Protein AF-A0A2A2KQ10-F1 (afdb_monomer_lite)

Radius of gyration: 32.67 Å; chains: 1; bounding box: 76×65×107 Å

Secondary structure (DSSP, 8-state):
-HHHHHHHHHH-TT-PPPHHHHHHHHHHHHHHHHHHHHHHHHHHHHHHHHHH--S-HHHHHHHHHHHHHHHHHHHHHHHHHHHHHGGGEEE-TTSSSEEE--TT-HHHHHHHHHHHHHHHHHHHHHHHHHHHHHHHHHHHHHHHHHHHHHH--S----PPPHHHHHHHHHHHHHHHHHHHHHHHHHHHHH---HHHHHHHHT-S-S-SSTT---HHHHHHHHHHHHHHHHHHHHHHHHHHHHHHHHHHHHHHHHHHHHHHHHHHSS--STTSHHHHSSS------------------------

InterPro domains:
  IPR000276 G protein-coupled receptor, rhodopsin-like [PF00001] (13-234)
  IPR000276 G protein-coupled receptor, rhodopsin-like [PR00237] (29-51)
  IPR000276 G protein-coupled receptor, rhodopsin-like [PR00237] (111-134)
  IPR000276 G protein-coupled receptor, rhodopsin-like [PR00237] (167-191)
  IPR000276 G protein-coupled receptor, rhodopsin-like [PR00237] (220-246)
  IPR000276 G protein-coupled receptor, rhodopsin-like [PS00237] (35-51)
  IPR017452 GPCR, rhodopsin-like, 7TM [PS50262] (1-238)

Structure (mmCIF, N/CA/C/O backbone):
data_AF-A0A2A2KQ10-F1
#
_entry.id   AF-A0A2A2KQ10-F1
#
loop_
_atom_site.group_PDB
_atom_site.id
_atom_site.type_symbol
_atom_site.label_atom_id
_atom_site.label_alt_id
_atom_site.label_comp_id
_atom_site.label_asym_id
_atom_site.label_entity_id
_atom_site.label_seq_id
_atom_site.pdbx_PDB_ins_code
_atom_site.Cartn_x
_atom_site.Cartn_y
_atom_site.Cartn_z
_atom_site.occupancy
_atom_site.B_iso_or_equiv
_atom_site.auth_seq_id
_atom_site.auth_comp_id
_atom_site.auth_asym_id
_atom_site.auth_atom_id
_atom_site.pdbx_PDB_model_num
ATOM 1 N N . MET A 1 1 ? -6.614 5.982 -13.949 1.00 53.56 1 MET A N 1
ATOM 2 C CA . MET A 1 1 ? -5.500 6.582 -14.720 1.00 53.56 1 MET A CA 1
ATOM 3 C C . MET A 1 1 ? -4.445 5.547 -15.102 1.00 53.56 1 MET A C 1
ATOM 5 O O . MET A 1 1 ? -4.461 5.154 -16.254 1.00 53.56 1 MET A O 1
ATOM 9 N N . ALA A 1 2 ? -3.618 5.010 -14.192 1.00 55.31 2 ALA A N 1
ATOM 10 C CA . ALA A 1 2 ? -2.570 4.033 -14.558 1.00 55.31 2 ALA A CA 1
ATOM 11 C C . ALA A 1 2 ? -3.096 2.757 -15.259 1.00 55.31 2 ALA A C 1
ATOM 13 O O . ALA A 1 2 ? -2.522 2.312 -16.247 1.00 55.31 2 ALA A O 1
ATOM 14 N N . LEU A 1 3 ? -4.237 2.212 -14.817 1.00 64.00 3 LEU A N 1
ATOM 15 C CA . LEU A 1 3 ? -4.899 1.088 -15.497 1.00 64.00 3 LEU A CA 1
ATOM 16 C C . LEU A 1 3 ? -5.446 1.442 -16.884 1.00 64.00 3 LEU A C 1
ATOM 18 O O . LEU A 1 3 ? -5.367 0.617 -17.785 1.00 64.00 3 LEU A O 1
ATOM 22 N N . LEU A 1 4 ? -5.988 2.652 -17.059 1.00 63.66 4 LEU A N 1
ATOM 23 C CA . LEU A 1 4 ? -6.496 3.121 -18.354 1.00 63.66 4 LEU A CA 1
ATOM 24 C C . LEU A 1 4 ? -5.353 3.273 -19.345 1.00 63.66 4 LEU A C 1
ATOM 26 O O . LEU A 1 4 ? -5.445 2.782 -20.457 1.00 63.66 4 LEU A O 1
ATOM 30 N N . VAL A 1 5 ? -4.251 3.870 -18.899 1.00 64.31 5 VAL A N 1
ATOM 31 C CA . VAL A 1 5 ? -3.013 3.950 -19.662 1.00 64.31 5 VAL A CA 1
ATOM 32 C C . VAL A 1 5 ? -2.540 2.552 -20.058 1.00 64.31 5 VAL A C 1
ATOM 34 O O . VAL A 1 5 ? -2.381 2.289 -21.242 1.00 64.31 5 VAL A O 1
ATOM 37 N N . ARG A 1 6 ? -2.364 1.626 -19.104 1.00 66.12 6 ARG A N 1
ATOM 38 C CA . ARG A 1 6 ? -1.925 0.253 -19.414 1.00 66.12 6 ARG A CA 1
ATOM 39 C C . ARG A 1 6 ? -2.881 -0.449 -20.382 1.00 66.12 6 ARG A C 1
ATOM 41 O O . ARG A 1 6 ? -2.421 -1.100 -21.309 1.00 66.12 6 ARG A O 1
ATOM 48 N N . SER A 1 7 ? -4.190 -0.258 -20.217 1.00 66.50 7 SER A N 1
ATOM 49 C CA . SER A 1 7 ? -5.213 -0.804 -21.122 1.00 66.50 7 SER A CA 1
ATOM 50 C C . SER A 1 7 ? -5.128 -0.192 -22.524 1.00 66.50 7 SER A C 1
ATOM 52 O O . SER A 1 7 ? -5.288 -0.904 -23.508 1.00 66.50 7 SER A O 1
ATOM 54 N N . LEU A 1 8 ? -4.815 1.100 -22.634 1.00 68.44 8 LEU A N 1
ATOM 55 C CA . LEU A 1 8 ? -4.647 1.806 -23.905 1.00 68.44 8 LEU A CA 1
ATOM 56 C C . LEU A 1 8 ? -3.383 1.335 -24.647 1.00 68.44 8 LEU A C 1
ATOM 58 O O . LEU A 1 8 ? -3.448 1.051 -25.837 1.00 68.44 8 LEU A O 1
ATOM 62 N N . TYR A 1 9 ? -2.268 1.140 -23.932 1.00 65.56 9 TYR A N 1
ATOM 63 C CA . TYR A 1 9 ? -1.022 0.575 -24.479 1.00 65.56 9 TYR A CA 1
ATOM 64 C C . TYR A 1 9 ? -1.102 -0.930 -24.796 1.00 65.56 9 TYR A C 1
ATOM 66 O O . TYR A 1 9 ? -0.309 -1.425 -25.602 1.00 65.56 9 TYR A O 1
ATOM 74 N N . LEU A 1 10 ? -2.038 -1.654 -24.171 1.00 64.62 10 LEU A N 1
ATOM 75 C CA . LEU A 1 10 ? -2.413 -3.028 -24.529 1.00 64.62 10 LEU A CA 1
ATOM 76 C C . LEU A 1 10 ? -3.318 -3.066 -25.770 1.00 64.62 10 LEU A C 1
ATOM 78 O O . LEU A 1 10 ? -3.194 -3.978 -26.577 1.00 64.62 10 LEU A O 1
ATOM 82 N N . SER A 1 11 ? -4.199 -2.075 -25.932 1.00 66.62 11 SER A N 1
ATOM 83 C CA . SER A 1 11 ? -5.137 -1.988 -27.064 1.00 66.62 11 SER A CA 1
ATOM 84 C C . SER A 1 11 ? -4.486 -1.444 -28.342 1.00 66.62 11 SER A C 1
ATOM 86 O O . SER A 1 11 ? -4.978 -1.700 -29.435 1.00 66.62 11 SER A O 1
ATOM 88 N N . LEU A 1 12 ? -3.378 -0.703 -28.217 1.00 68.69 12 LEU A N 1
ATOM 89 C CA . LEU A 1 12 ? -2.621 -0.115 -29.326 1.00 68.69 12 LEU A CA 1
ATOM 90 C C . LEU A 1 12 ? -1.212 -0.739 -29.401 1.00 68.69 12 LEU A C 1
ATOM 92 O O . LEU A 1 12 ? -0.256 -0.190 -28.841 1.00 68.69 12 LEU A O 1
ATOM 96 N N . PRO A 1 13 ? -1.049 -1.887 -30.087 1.00 61.34 13 PRO A N 1
ATOM 97 C CA . PRO A 1 13 ? 0.210 -2.639 -30.113 1.00 61.34 13 PRO A CA 1
ATOM 98 C C . PRO A 1 13 ? 1.364 -1.899 -30.813 1.00 61.34 13 PRO A C 1
ATOM 100 O O . PRO A 1 13 ? 2.528 -2.154 -30.499 1.00 61.34 13 PRO A O 1
ATOM 103 N N . HIS A 1 14 ? 1.068 -0.932 -31.687 1.00 59.38 14 HIS A N 1
ATOM 104 C CA . HIS A 1 14 ? 2.067 -0.173 -32.455 1.00 59.38 14 HIS A CA 1
ATOM 105 C C . HIS A 1 14 ? 2.603 1.083 -31.756 1.00 59.38 14 HIS A C 1
ATOM 107 O O . HIS A 1 14 ? 3.467 1.761 -32.306 1.00 59.38 14 HIS A O 1
ATOM 113 N N . PHE A 1 15 ? 2.111 1.419 -30.560 1.00 65.06 15 PHE A N 1
ATOM 114 C CA . PHE A 1 15 ? 2.598 2.601 -29.854 1.00 65.06 15 PHE A CA 1
ATOM 115 C C . PHE A 1 15 ? 3.990 2.332 -29.264 1.00 65.06 15 PHE A C 1
ATOM 117 O O . PHE A 1 15 ? 4.136 1.506 -28.360 1.00 65.06 15 PHE A O 1
ATOM 124 N N . MET A 1 16 ? 5.001 3.014 -29.802 1.00 71.12 16 MET A N 1
ATOM 125 C CA . MET A 1 16 ? 6.384 2.980 -29.320 1.00 71.12 16 MET A CA 1
ATOM 126 C C . MET A 1 16 ? 6.502 3.784 -28.020 1.00 71.12 16 MET A C 1
ATOM 128 O O . MET A 1 16 ? 5.875 4.835 -27.869 1.00 71.12 16 MET A O 1
ATOM 132 N N . LEU A 1 17 ? 7.276 3.277 -27.060 1.00 75.62 17 LEU A N 1
ATOM 133 C CA . LEU A 1 17 ? 7.494 3.939 -25.775 1.00 75.62 17 LEU A CA 1
ATOM 134 C C . LEU A 1 17 ? 8.814 4.708 -25.782 1.00 75.62 17 LEU A C 1
ATOM 136 O O . LEU A 1 17 ? 9.880 4.122 -25.939 1.00 75.62 17 LEU A O 1
ATOM 140 N N . ASP A 1 18 ? 8.744 6.006 -25.500 1.00 81.56 18 ASP A N 1
ATOM 141 C CA . ASP A 1 18 ? 9.933 6.809 -25.226 1.00 81.56 18 ASP A CA 1
ATOM 142 C C . ASP A 1 18 ? 10.445 6.608 -23.793 1.00 81.56 18 ASP A C 1
ATOM 144 O O . ASP A 1 18 ? 9.697 6.324 -22.849 1.00 81.56 18 ASP A O 1
ATOM 148 N N . SER A 1 19 ? 11.743 6.851 -23.598 1.00 81.44 19 SER A N 1
ATOM 149 C CA . SER A 1 19 ? 12.401 6.777 -22.284 1.00 81.44 19 SER A CA 1
ATOM 150 C C . SER A 1 19 ? 11.780 7.734 -21.258 1.00 81.44 19 SER A C 1
ATOM 152 O O . SER A 1 19 ? 11.619 7.387 -20.085 1.00 81.44 19 SER A O 1
ATOM 154 N N . SER A 1 20 ? 11.363 8.924 -21.699 1.00 83.38 20 SER A N 1
ATOM 155 C CA . SER A 1 20 ? 10.639 9.903 -20.879 1.00 83.38 20 SER A CA 1
ATOM 156 C C . SER A 1 20 ? 9.280 9.365 -20.418 1.00 83.38 20 SER A C 1
ATOM 158 O O . SER A 1 20 ? 8.960 9.451 -19.231 1.00 83.38 20 SER A O 1
ATOM 160 N N . SER A 1 21 ? 8.523 8.740 -21.320 1.00 83.00 21 SER A N 1
ATOM 161 C CA . SER A 1 21 ? 7.220 8.130 -21.040 1.00 83.00 21 SER A CA 1
ATOM 162 C C . SER A 1 21 ? 7.333 6.976 -20.042 1.00 83.00 21 SER A C 1
ATOM 164 O O . SER A 1 21 ? 6.586 6.940 -19.063 1.00 83.00 21 SER A O 1
ATOM 166 N N . CYS A 1 22 ? 8.318 6.086 -20.205 1.00 82.75 22 CYS A N 1
ATOM 167 C CA . CYS A 1 22 ? 8.590 5.006 -19.249 1.00 82.75 22 CYS A CA 1
ATOM 168 C C . CYS A 1 22 ? 8.887 5.534 -17.835 1.00 82.75 22 CYS A C 1
ATOM 170 O O . CYS A 1 22 ? 8.335 5.048 -16.844 1.00 82.75 22 CYS A O 1
ATOM 172 N N . ARG A 1 23 ? 9.729 6.568 -17.734 1.00 86.31 23 ARG A N 1
ATOM 173 C CA . ARG A 1 23 ? 10.080 7.207 -16.456 1.00 86.31 23 ARG A CA 1
ATOM 174 C C . ARG A 1 23 ? 8.880 7.891 -15.804 1.00 86.31 23 ARG A C 1
ATOM 176 O O . ARG A 1 23 ? 8.675 7.742 -14.599 1.00 86.31 23 ARG A O 1
ATOM 183 N N . ALA A 1 24 ? 8.072 8.602 -16.590 1.00 83.31 24 ALA A N 1
ATOM 184 C CA . ALA A 1 24 ? 6.866 9.263 -16.105 1.00 83.31 24 ALA A CA 1
ATOM 185 C C . ALA A 1 24 ? 5.851 8.248 -15.560 1.00 83.31 24 ALA A C 1
ATOM 187 O O . ALA A 1 24 ? 5.342 8.429 -14.454 1.00 83.31 24 ALA A O 1
ATOM 188 N N . MET A 1 25 ? 5.612 7.147 -16.282 1.00 82.94 25 MET A N 1
ATOM 189 C CA . MET A 1 25 ? 4.706 6.084 -15.834 1.00 82.94 25 MET A CA 1
ATOM 190 C C . MET A 1 25 ? 5.162 5.447 -14.528 1.00 82.94 25 MET A C 1
ATOM 192 O O . MET A 1 25 ? 4.359 5.309 -13.606 1.00 82.94 25 MET A O 1
ATOM 196 N N . PHE A 1 26 ? 6.453 5.129 -14.421 1.00 85.50 26 PHE A N 1
ATOM 197 C CA . PHE A 1 26 ? 7.034 4.566 -13.207 1.00 85.50 26 PHE A CA 1
ATOM 198 C C . PHE A 1 26 ? 6.812 5.479 -11.989 1.00 85.50 26 PHE A C 1
ATOM 200 O O . PHE A 1 26 ? 6.348 5.023 -10.940 1.00 85.50 26 PHE A O 1
ATOM 207 N N . VAL A 1 27 ? 7.090 6.783 -12.123 1.00 87.62 27 VAL A N 1
ATOM 208 C CA . VAL A 1 27 ? 6.908 7.749 -11.024 1.00 87.62 27 VAL A CA 1
ATOM 209 C C . VAL A 1 27 ? 5.446 7.916 -10.675 1.00 87.62 27 VAL A C 1
ATOM 211 O O . VAL A 1 27 ? 5.099 7.843 -9.498 1.00 87.62 27 VAL A O 1
ATOM 214 N N . LEU A 1 28 ? 4.582 8.134 -11.666 1.00 86.44 28 LEU A N 1
ATOM 215 C CA . LEU A 1 28 ? 3.154 8.338 -11.435 1.00 86.44 28 LEU A CA 1
ATOM 216 C C . LEU A 1 28 ? 2.540 7.130 -10.734 1.00 86.44 28 LEU A C 1
ATOM 218 O O . LEU A 1 28 ? 1.823 7.275 -9.747 1.00 86.44 28 LEU A O 1
ATOM 222 N N . GLU A 1 29 ? 2.861 5.925 -11.188 1.00 85.31 29 GLU A N 1
ATOM 223 C CA . GLU A 1 29 ? 2.300 4.720 -10.607 1.00 85.31 29 GLU A CA 1
ATOM 224 C C . GLU A 1 29 ? 2.776 4.490 -9.170 1.00 85.31 29 GLU A C 1
ATOM 226 O O . GLU A 1 29 ? 1.966 4.237 -8.272 1.00 85.31 29 GLU A O 1
ATOM 231 N N . HIS A 1 30 ? 4.082 4.585 -8.925 1.00 88.56 30 HIS A N 1
ATOM 232 C CA . HIS A 1 30 ? 4.618 4.324 -7.596 1.00 88.56 30 HIS A CA 1
ATOM 233 C C . HIS A 1 30 ? 4.330 5.444 -6.596 1.00 88.56 30 HIS A C 1
ATOM 235 O O . HIS A 1 30 ? 4.097 5.140 -5.426 1.00 88.56 30 HIS A O 1
ATOM 241 N N . SER A 1 31 ? 4.284 6.704 -7.033 1.00 90.25 31 SER A N 1
ATOM 242 C CA . SER A 1 31 ? 3.899 7.832 -6.174 1.00 90.25 31 SER A CA 1
ATOM 243 C C . SER A 1 31 ? 2.438 7.730 -5.739 1.00 90.25 31 SER A C 1
ATOM 245 O O . SER A 1 31 ? 2.155 7.868 -4.551 1.00 90.25 31 SER A O 1
ATOM 247 N N . VAL A 1 32 ? 1.520 7.387 -6.651 1.00 89.25 32 VAL A N 1
ATOM 248 C CA . VAL A 1 32 ? 0.101 7.176 -6.319 1.00 89.25 32 VAL A CA 1
ATOM 249 C C . VAL A 1 32 ? -0.066 6.008 -5.349 1.00 89.25 32 VAL A C 1
ATOM 251 O O . VAL A 1 32 ? -0.789 6.134 -4.360 1.00 89.25 32 VAL A O 1
ATOM 254 N N . LYS A 1 33 ? 0.636 4.890 -5.577 1.00 90.00 33 LYS A N 1
ATOM 255 C CA . LYS A 1 33 ? 0.617 3.741 -4.658 1.00 90.00 33 LYS A CA 1
ATOM 256 C C . LYS A 1 33 ? 1.135 4.124 -3.265 1.00 90.00 33 LYS A C 1
ATOM 258 O O . LYS A 1 33 ? 0.504 3.795 -2.264 1.00 90.00 33 LYS A O 1
ATOM 263 N N . LEU A 1 34 ? 2.253 4.846 -3.190 1.00 91.62 34 LEU A N 1
ATOM 264 C CA . LEU A 1 34 ? 2.832 5.297 -1.922 1.00 91.62 34 LEU A CA 1
ATOM 265 C C . LEU A 1 34 ? 1.903 6.273 -1.183 1.00 91.62 34 LEU A C 1
ATOM 267 O O . LEU A 1 34 ? 1.691 6.131 0.023 1.00 91.62 34 LEU A O 1
ATOM 271 N N . ALA A 1 35 ? 1.320 7.236 -1.899 1.00 91.19 35 ALA A N 1
ATOM 272 C CA . ALA A 1 35 ? 0.378 8.198 -1.337 1.00 91.19 35 ALA A CA 1
ATOM 273 C C . ALA A 1 35 ? -0.875 7.496 -0.793 1.00 91.19 35 ALA A C 1
ATOM 275 O O . ALA A 1 35 ? -1.261 7.739 0.350 1.00 91.19 35 ALA A O 1
ATOM 276 N N . SER A 1 36 ? -1.456 6.567 -1.561 1.00 90.31 36 SER A N 1
ATOM 277 C CA . SER A 1 36 ? -2.603 5.756 -1.132 1.00 90.31 36 SER A CA 1
ATOM 278 C C . SER A 1 36 ? -2.292 4.978 0.150 1.00 90.31 36 SER A C 1
ATOM 280 O O . SER A 1 36 ? -3.018 5.104 1.137 1.00 90.31 36 SER A O 1
ATOM 282 N N . LEU A 1 37 ? -1.163 4.262 0.201 1.00 90.81 37 LEU A N 1
ATOM 283 C CA . LEU A 1 37 ? -0.760 3.514 1.395 1.00 90.81 37 LEU A CA 1
ATOM 284 C C . LEU A 1 37 ? -0.546 4.429 2.615 1.00 90.81 37 LEU A C 1
ATOM 286 O O . LEU A 1 37 ? -0.927 4.083 3.734 1.00 90.81 37 LEU A O 1
ATOM 290 N N . THR A 1 38 ? 0.020 5.617 2.403 1.00 92.12 38 THR A N 1
ATOM 291 C CA . THR A 1 38 ? 0.241 6.613 3.463 1.00 92.12 38 THR A CA 1
ATOM 292 C C . THR A 1 38 ? -1.082 7.143 4.021 1.00 92.12 38 THR A C 1
ATOM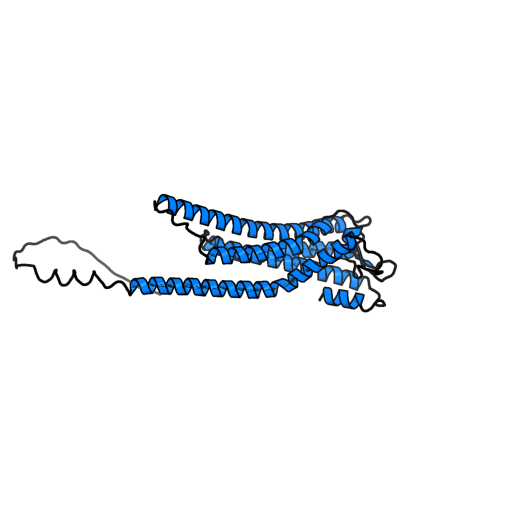 294 O O . THR A 1 38 ? -1.256 7.239 5.239 1.00 92.12 38 THR A O 1
ATOM 297 N N . VAL A 1 39 ? -2.049 7.440 3.150 1.00 90.19 39 VAL A N 1
ATOM 298 C CA . VAL A 1 39 ? -3.399 7.866 3.549 1.00 90.19 39 VAL A CA 1
ATOM 299 C C . VAL A 1 39 ? -4.104 6.759 4.334 1.00 90.19 39 VAL A C 1
ATOM 301 O O . VAL A 1 39 ? -4.667 7.019 5.398 1.00 90.19 39 VAL A O 1
ATOM 304 N N . LEU A 1 40 ? -4.005 5.508 3.884 1.00 88.94 40 LEU A N 1
ATOM 305 C CA . LEU A 1 40 ? -4.553 4.351 4.597 1.00 88.94 40 LEU A CA 1
ATOM 306 C C . LEU A 1 40 ? -3.934 4.171 5.986 1.00 88.94 40 LEU A C 1
ATOM 308 O O . LEU A 1 40 ? -4.651 3.903 6.957 1.00 88.94 40 LEU A O 1
ATOM 312 N N . ALA A 1 41 ? -2.623 4.383 6.115 1.00 90.69 41 ALA A N 1
ATOM 313 C CA . ALA A 1 41 ? -1.954 4.403 7.410 1.00 90.69 41 ALA A CA 1
ATOM 314 C C . ALA A 1 41 ? -2.534 5.502 8.316 1.00 90.69 41 ALA A C 1
ATOM 316 O O . ALA A 1 41 ? -2.895 5.208 9.459 1.00 90.69 41 ALA A O 1
ATOM 317 N N . CYS A 1 42 ? -2.738 6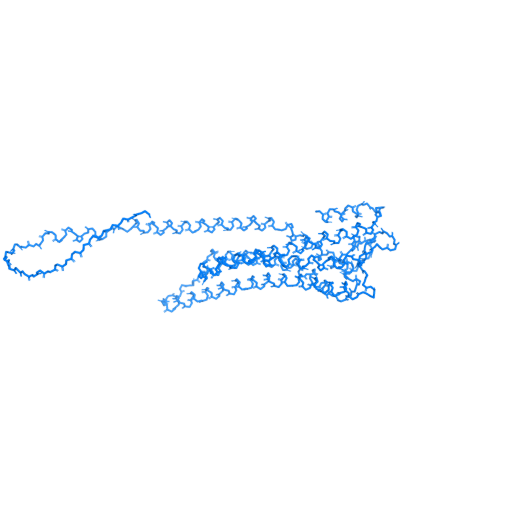.720 7.805 1.00 89.69 42 CYS A N 1
ATOM 318 C CA . CYS A 1 42 ? -3.363 7.816 8.557 1.00 89.69 42 CYS A CA 1
ATOM 319 C C . CYS A 1 42 ? -4.774 7.463 9.039 1.00 89.69 42 CYS A C 1
ATOM 321 O O . CYS A 1 42 ? -5.083 7.632 10.220 1.00 89.69 42 CYS A O 1
ATOM 323 N N . ILE A 1 43 ? -5.611 6.911 8.155 1.00 86.62 43 ILE A N 1
ATOM 324 C CA . ILE A 1 43 ? -6.977 6.486 8.489 1.00 86.62 43 ILE A CA 1
ATOM 325 C C . ILE A 1 43 ? -6.943 5.410 9.581 1.00 86.62 43 ILE A C 1
ATOM 327 O O . ILE A 1 43 ? -7.717 5.469 10.539 1.00 86.62 43 ILE A O 1
ATOM 331 N N . SER A 1 44 ? -6.023 4.443 9.490 1.00 87.75 44 SER A N 1
ATOM 332 C CA . SER A 1 44 ? -5.883 3.391 10.505 1.00 87.75 44 SER A CA 1
ATOM 333 C C . SER A 1 44 ? -5.516 3.959 11.888 1.00 87.75 44 SER A C 1
ATOM 335 O O . SER A 1 44 ? -6.081 3.533 12.901 1.00 87.75 44 SER A O 1
ATOM 337 N N . ILE A 1 45 ? -4.647 4.978 11.936 1.00 86.94 45 ILE A N 1
ATOM 338 C CA . ILE A 1 45 ? -4.257 5.683 13.166 1.00 86.94 45 ILE A CA 1
ATOM 339 C C . ILE A 1 45 ? -5.439 6.484 13.722 1.00 86.94 45 ILE A C 1
ATOM 341 O O . ILE A 1 45 ? -5.726 6.421 14.919 1.00 86.94 45 ILE A O 1
ATOM 345 N N . GLU A 1 46 ? -6.175 7.202 12.876 1.00 84.38 46 GLU A N 1
ATOM 346 C CA . GLU A 1 46 ? -7.362 7.953 13.291 1.00 84.38 46 GLU A CA 1
ATOM 347 C C . GLU A 1 46 ? -8.417 7.025 13.922 1.00 84.38 46 GLU A C 1
ATOM 349 O O . GLU A 1 46 ? -8.942 7.280 15.017 1.00 84.38 46 GLU A O 1
ATOM 354 N N . ARG A 1 47 ? -8.683 5.882 13.278 1.00 80.88 47 ARG A N 1
ATOM 355 C CA . ARG A 1 47 ? -9.596 4.846 13.789 1.00 80.88 47 ARG A CA 1
ATOM 356 C C . ARG A 1 47 ? -9.111 4.269 15.113 1.00 80.88 47 ARG A C 1
ATOM 358 O O . ARG A 1 47 ? -9.904 4.068 16.033 1.00 80.88 47 ARG A O 1
ATOM 365 N N . TYR A 1 48 ? -7.810 4.070 15.261 1.00 83.12 48 TYR A N 1
ATOM 366 C CA . TYR A 1 48 ? -7.227 3.642 16.522 1.00 83.12 48 TYR A CA 1
ATOM 367 C C . TYR A 1 48 ? -7.433 4.670 17.650 1.00 83.12 48 TYR A C 1
ATOM 369 O O . TYR A 1 48 ? -7.919 4.319 18.733 1.00 83.12 48 TYR A O 1
ATOM 377 N N . LEU A 1 49 ? -7.137 5.948 17.392 1.00 80.44 49 LEU A N 1
ATOM 378 C CA . LEU A 1 49 ? -7.282 7.037 18.365 1.00 80.44 49 LEU A CA 1
ATOM 379 C C . LEU A 1 49 ? -8.740 7.236 18.805 1.00 80.44 49 LEU A C 1
ATOM 381 O O . LEU A 1 49 ? -9.006 7.468 19.988 1.00 80.44 49 LEU A O 1
ATOM 385 N N . THR A 1 50 ? -9.695 7.119 17.880 1.00 76.75 50 THR A N 1
ATOM 386 C CA . THR A 1 50 ? -11.130 7.261 18.184 1.00 76.75 50 THR A CA 1
ATOM 387 C C . THR A 1 50 ? -11.667 6.129 19.065 1.00 76.75 50 THR A C 1
ATOM 389 O O . THR A 1 50 ? -12.504 6.381 19.938 1.00 76.75 50 THR A O 1
ATOM 392 N N . ILE A 1 51 ? -11.169 4.898 18.898 1.00 75.50 51 ILE A N 1
ATOM 393 C CA . ILE A 1 51 ? -11.643 3.718 19.639 1.00 75.50 51 ILE A CA 1
ATOM 394 C C . ILE A 1 51 ? -10.993 3.603 21.017 1.00 75.50 51 ILE A C 1
ATOM 396 O O . ILE A 1 51 ? -11.679 3.270 21.991 1.00 75.50 51 ILE A O 1
ATOM 400 N N . ARG A 1 52 ? -9.680 3.857 21.126 1.00 72.75 52 ARG A N 1
ATOM 401 C CA . ARG A 1 52 ? -8.939 3.528 22.352 1.00 72.75 52 ARG A CA 1
ATOM 402 C C . ARG A 1 52 ? -9.376 4.379 23.553 1.00 72.75 52 ARG A C 1
ATOM 404 O O . ARG A 1 52 ? -9.185 3.917 24.671 1.00 72.75 52 ARG A O 1
ATOM 411 N N . LYS A 1 53 ? -9.925 5.591 23.358 1.00 63.19 53 LYS A N 1
ATOM 412 C CA . LYS A 1 53 ? -10.345 6.585 24.384 1.00 63.19 53 LYS A CA 1
ATOM 413 C C . LYS A 1 53 ? -9.686 6.477 25.795 1.00 63.19 53 LYS A C 1
ATOM 415 O O . LYS A 1 53 ? -10.440 6.406 26.767 1.00 63.19 53 LYS A O 1
ATOM 420 N N . PRO A 1 54 ? -8.345 6.490 25.985 1.00 54.81 54 PRO A N 1
ATOM 421 C CA . PRO A 1 54 ? -7.757 6.562 27.326 1.00 54.81 54 PRO A CA 1
A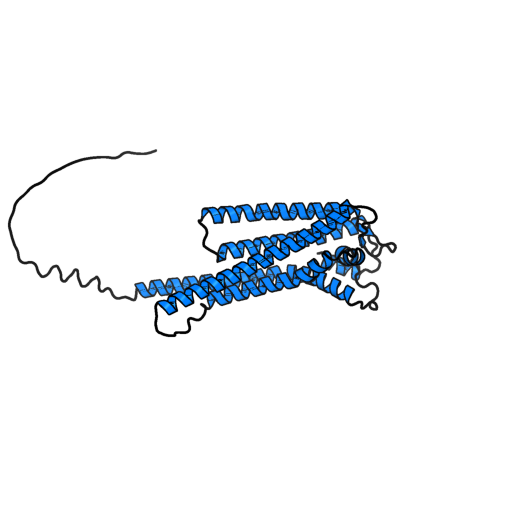TOM 422 C C . PRO A 1 54 ? -6.835 7.778 27.504 1.00 54.81 54 PRO A C 1
ATOM 424 O O . PRO A 1 54 ? -6.142 7.872 28.507 1.00 54.81 54 PRO A O 1
ATOM 427 N N . PHE A 1 55 ? -6.761 8.673 26.518 1.00 56.03 55 PHE A N 1
ATOM 428 C CA . PHE A 1 55 ? -5.771 9.736 26.486 1.00 56.03 55 PHE A CA 1
ATOM 429 C C . PHE A 1 55 ? -6.370 10.996 27.089 1.00 56.03 55 PHE A C 1
ATOM 431 O O . PHE A 1 55 ? -7.490 11.374 26.728 1.00 56.03 55 PHE A O 1
ATOM 438 N N . CYS A 1 56 ? -5.602 11.667 27.950 1.00 64.06 56 CYS A N 1
ATOM 439 C CA . CYS A 1 56 ? -5.844 13.066 28.276 1.00 64.06 56 CYS A CA 1
ATOM 440 C C . CYS A 1 56 ? -6.064 13.837 26.967 1.00 64.06 56 CYS A C 1
ATOM 442 O O . CYS A 1 56 ? -5.399 13.573 25.956 1.00 64.06 56 CYS A O 1
ATOM 444 N N . THR A 1 57 ? -7.024 14.759 26.970 1.00 74.56 57 THR A N 1
ATOM 445 C CA . THR A 1 57 ? -7.439 15.538 25.792 1.00 74.56 57 THR A CA 1
ATOM 446 C C . THR A 1 57 ? -6.250 16.149 25.048 1.00 74.56 57 THR A C 1
ATOM 448 O O . THR A 1 57 ? -6.240 16.133 23.819 1.00 74.56 57 THR A O 1
ATOM 451 N N . GLU A 1 58 ? -5.213 16.575 25.772 1.00 80.50 58 GLU A N 1
ATOM 452 C CA . GLU A 1 58 ? -3.989 17.157 25.211 1.00 80.50 58 GLU A CA 1
ATOM 453 C C . GLU A 1 58 ? -3.104 16.166 24.445 1.00 80.50 58 GLU A C 1
ATOM 455 O O . GLU A 1 58 ? -2.686 16.450 23.321 1.00 80.50 58 GLU A O 1
ATOM 460 N N . VAL A 1 59 ? -2.884 14.957 24.972 1.00 80.25 59 VAL A N 1
ATOM 461 C CA . VAL A 1 59 ? -2.094 13.928 24.272 1.00 80.25 59 VAL A CA 1
ATOM 462 C C . VAL A 1 59 ? -2.788 13.546 22.965 1.00 80.25 59 VAL A C 1
ATOM 464 O O . VAL A 1 59 ? -2.152 13.475 21.916 1.00 80.25 59 VAL A O 1
ATOM 467 N N . ARG A 1 60 ? -4.119 13.393 22.987 1.00 80.81 60 ARG A N 1
ATOM 468 C CA . ARG A 1 60 ? -4.899 13.116 21.774 1.00 80.81 60 ARG A CA 1
ATOM 469 C C . ARG A 1 60 ? -4.766 14.236 20.740 1.00 80.81 60 ARG A C 1
ATOM 471 O O . ARG A 1 60 ? -4.540 13.930 19.572 1.00 80.81 60 ARG A O 1
ATOM 478 N N . LYS A 1 61 ? -4.897 15.506 21.144 1.00 82.62 61 LYS A N 1
ATOM 479 C CA . LYS A 1 61 ? -4.727 16.658 20.239 1.00 82.62 61 LYS A CA 1
ATOM 480 C C . LYS A 1 61 ? -3.341 16.653 19.594 1.00 82.62 61 LYS A C 1
ATOM 482 O O . LYS A 1 61 ? -3.237 16.844 18.385 1.00 82.62 61 LYS A O 1
ATOM 487 N N . ARG A 1 62 ? -2.292 16.367 20.375 1.00 85.94 62 ARG A N 1
ATOM 488 C CA . ARG A 1 62 ? -0.914 16.292 19.874 1.00 85.94 62 ARG A CA 1
ATOM 489 C C . ARG A 1 62 ? -0.730 15.165 18.856 1.00 85.94 62 ARG A C 1
ATOM 491 O O . ARG A 1 62 ? -0.176 15.416 17.795 1.00 85.94 62 ARG A O 1
ATOM 498 N N . PHE A 1 63 ? -1.246 13.964 19.122 1.00 84.62 63 PHE A N 1
ATOM 499 C CA . PHE A 1 63 ? -1.183 12.848 18.166 1.00 84.62 63 PHE A CA 1
ATOM 500 C C . PHE A 1 63 ? -1.944 13.138 16.867 1.00 84.62 63 PHE A C 1
ATOM 502 O O . PHE A 1 63 ? -1.429 12.869 15.784 1.00 84.62 63 PHE A O 1
ATOM 509 N N . VAL A 1 64 ? -3.137 13.734 16.957 1.00 85.75 64 VAL A N 1
ATOM 510 C CA . VAL A 1 64 ? -3.916 14.125 15.770 1.00 85.75 64 VAL A CA 1
ATOM 511 C C . VAL A 1 64 ? -3.169 15.177 14.945 1.00 85.75 64 VAL A C 1
ATOM 513 O O . VAL A 1 64 ? -3.146 15.070 13.726 1.00 85.75 64 VAL A O 1
ATOM 516 N N . ARG A 1 65 ? -2.496 16.143 15.589 1.00 88.44 65 ARG A N 1
ATOM 517 C CA . ARG A 1 65 ? -1.681 17.158 14.899 1.00 88.44 65 ARG A CA 1
ATOM 518 C C . ARG A 1 65 ? -0.394 16.583 14.292 1.00 88.44 65 ARG A C 1
ATOM 520 O O . ARG A 1 65 ? 0.005 17.012 13.218 1.00 88.44 65 ARG A O 1
ATOM 527 N N . LEU A 1 66 ? 0.250 15.620 14.957 1.00 90.12 66 LEU A N 1
ATOM 528 C CA . LEU A 1 66 ? 1.496 15.000 14.483 1.00 90.12 66 LEU A CA 1
ATOM 529 C C . LEU A 1 66 ? 1.282 14.008 13.335 1.00 90.12 66 LEU A C 1
ATOM 531 O O . LEU A 1 66 ? 2.157 13.875 12.488 1.00 90.12 66 LEU A O 1
ATOM 535 N N . THR A 1 67 ? 0.133 13.329 13.286 1.00 89.44 67 THR A N 1
ATOM 536 C CA . THR A 1 67 ? -0.171 12.320 12.255 1.00 89.44 67 THR A CA 1
ATOM 537 C C . THR A 1 67 ? 0.046 12.832 10.818 1.00 89.44 67 THR A C 1
ATOM 539 O O . THR A 1 67 ? 0.801 12.183 10.095 1.00 89.44 67 THR A O 1
ATOM 542 N N . PRO A 1 68 ? -0.513 13.983 10.385 1.00 91.56 68 PRO A N 1
ATOM 543 C CA . PRO A 1 68 ? -0.285 14.487 9.028 1.00 91.56 68 PRO A CA 1
ATOM 544 C C . PRO A 1 68 ? 1.168 14.909 8.775 1.00 91.56 68 PRO A C 1
ATOM 546 O O . PRO A 1 68 ? 1.652 14.754 7.660 1.00 91.56 68 PRO A O 1
ATOM 549 N N . ILE A 1 69 ? 1.887 15.391 9.795 1.00 93.56 69 ILE A N 1
ATOM 550 C CA . ILE A 1 69 ? 3.301 15.781 9.670 1.00 93.56 69 ILE A CA 1
ATOM 551 C C . ILE A 1 69 ? 4.166 14.542 9.403 1.00 93.56 69 ILE A C 1
ATOM 553 O O . ILE A 1 69 ? 4.974 14.532 8.478 1.00 93.56 69 ILE A O 1
ATOM 557 N N . ILE A 1 70 ? 3.956 13.475 10.179 1.00 93.62 70 ILE A N 1
ATOM 558 C CA . ILE A 1 70 ? 4.657 12.196 10.000 1.00 93.62 70 ILE A CA 1
ATOM 559 C C . ILE A 1 70 ? 4.317 11.594 8.633 1.00 93.62 70 ILE A C 1
ATOM 561 O O . ILE A 1 70 ? 5.204 11.105 7.939 1.00 93.62 70 ILE A O 1
ATOM 565 N N . ALA A 1 71 ? 3.049 11.659 8.227 1.00 93.38 71 ALA A N 1
ATOM 566 C CA . ALA A 1 71 ? 2.599 11.174 6.929 1.00 93.38 71 ALA A CA 1
ATOM 567 C C . ALA A 1 71 ? 3.252 11.926 5.763 1.00 93.38 71 ALA A C 1
ATOM 569 O O . ALA A 1 71 ? 3.709 11.298 4.812 1.00 93.38 71 ALA A O 1
ATOM 570 N N . LEU A 1 72 ? 3.346 13.255 5.854 1.00 94.06 72 LEU A N 1
ATOM 571 C CA . LEU A 1 72 ? 4.008 14.080 4.847 1.00 94.06 72 LEU A CA 1
ATOM 572 C C . LEU A 1 72 ? 5.493 13.724 4.734 1.00 94.06 72 LEU A C 1
ATOM 574 O O . LEU A 1 72 ? 5.987 13.539 3.628 1.00 94.06 72 LEU A O 1
ATOM 578 N N . PHE A 1 73 ? 6.184 13.581 5.868 1.00 94.75 73 PHE A N 1
ATOM 579 C CA . PHE A 1 73 ? 7.592 13.180 5.903 1.00 94.75 73 PHE A CA 1
ATOM 580 C C . PHE A 1 73 ? 7.812 11.778 5.314 1.00 94.75 73 PHE A C 1
ATOM 582 O O . PHE A 1 73 ? 8.757 11.536 4.563 1.00 94.75 73 PHE A O 1
ATOM 589 N N . PHE A 1 74 ? 6.917 10.842 5.622 1.00 95.00 74 PHE A N 1
ATOM 590 C CA . PHE A 1 74 ? 6.959 9.490 5.077 1.00 95.00 74 PHE A CA 1
ATOM 591 C C . PHE A 1 74 ? 6.721 9.472 3.559 1.00 95.00 74 PHE A C 1
ATOM 593 O O . PHE A 1 74 ? 7.455 8.820 2.820 1.00 95.00 74 PHE A O 1
ATOM 600 N N . ALA A 1 75 ? 5.734 10.230 3.075 1.00 93.62 75 ALA A N 1
ATOM 601 C CA . ALA A 1 75 ? 5.454 10.341 1.649 1.00 93.62 75 ALA A CA 1
ATOM 602 C C . ALA A 1 75 ? 6.600 11.032 0.896 1.00 93.62 75 ALA A C 1
ATOM 604 O O . ALA A 1 75 ? 7.023 10.537 -0.145 1.00 93.62 75 ALA A O 1
ATOM 605 N N . SER A 1 76 ? 7.138 12.136 1.423 1.00 93.88 76 SER A N 1
ATOM 606 C CA . SER A 1 76 ? 8.226 12.874 0.774 1.00 93.88 76 SER A CA 1
ATOM 607 C C . SER A 1 76 ? 9.507 12.045 0.694 1.00 93.88 76 SER A C 1
ATOM 609 O O . SER A 1 76 ? 10.097 11.944 -0.378 1.00 93.88 76 SER A O 1
ATOM 611 N N . SER A 1 77 ? 9.898 11.371 1.780 1.00 94.56 77 SER A N 1
ATOM 612 C CA . SER A 1 77 ? 11.067 10.480 1.789 1.00 94.56 77 SER A CA 1
ATOM 613 C C . SER A 1 77 ? 10.912 9.289 0.836 1.00 94.56 77 SER A C 1
ATOM 615 O O . SER A 1 77 ? 11.849 8.952 0.101 1.00 94.56 77 SER A O 1
ATOM 617 N N . GLY A 1 78 ? 9.720 8.692 0.763 1.00 92.69 78 GLY A N 1
ATOM 618 C CA . GLY A 1 78 ? 9.438 7.641 -0.209 1.00 92.69 78 GLY A CA 1
ATOM 619 C C . GLY A 1 78 ? 9.461 8.146 -1.660 1.00 92.69 78 GLY A C 1
ATOM 620 O O . GLY A 1 78 ? 10.026 7.470 -2.517 1.00 92.69 78 GLY A O 1
ATOM 621 N N . ILE A 1 79 ? 8.943 9.348 -1.945 1.00 93.06 79 ILE A N 1
ATOM 622 C CA . ILE A 1 79 ? 9.018 9.968 -3.282 1.00 93.06 79 ILE A CA 1
ATOM 623 C C . ILE A 1 79 ? 10.472 10.246 -3.672 1.00 93.06 79 ILE A C 1
ATOM 625 O O . ILE A 1 79 ? 10.877 9.868 -4.767 1.00 93.06 79 ILE A O 1
ATOM 629 N N . THR A 1 80 ? 11.286 10.821 -2.784 1.00 92.94 80 THR A N 1
ATOM 630 C CA . THR A 1 80 ? 12.721 11.043 -3.040 1.00 92.94 80 THR A CA 1
ATOM 631 C C . THR A 1 80 ? 13.426 9.740 -3.406 1.00 92.94 80 THR A C 1
ATOM 633 O O . THR A 1 80 ? 14.205 9.685 -4.355 1.00 92.94 80 THR A O 1
ATOM 636 N N . THR A 1 81 ? 13.090 8.656 -2.709 1.00 91.69 81 THR A N 1
ATOM 637 C CA . THR A 1 81 ? 13.628 7.325 -2.999 1.00 91.69 81 THR A CA 1
ATOM 638 C C . THR A 1 81 ? 13.228 6.829 -4.396 1.00 91.69 81 THR A C 1
ATOM 640 O O . THR A 1 81 ? 14.036 6.209 -5.085 1.00 91.69 81 THR A O 1
ATOM 643 N N . LEU A 1 82 ? 12.009 7.128 -4.859 1.00 90.00 82 LEU A N 1
ATOM 644 C CA . LEU A 1 82 ? 11.574 6.825 -6.228 1.00 90.00 82 LEU A CA 1
ATOM 645 C C . LEU A 1 82 ? 12.309 7.683 -7.268 1.00 90.00 82 LEU A C 1
ATOM 647 O O . LEU A 1 82 ? 12.691 7.172 -8.318 1.00 90.00 82 LEU A O 1
ATOM 651 N N . LEU A 1 83 ? 12.564 8.960 -6.970 1.00 90.19 83 LEU A N 1
ATOM 652 C CA . LEU A 1 83 ? 13.317 9.850 -7.859 1.00 90.19 83 LEU A CA 1
ATOM 653 C C . LEU A 1 83 ? 14.772 9.396 -8.033 1.00 90.19 83 LEU A C 1
ATOM 655 O O . LEU A 1 83 ? 15.310 9.482 -9.130 1.00 90.19 83 LEU A O 1
ATOM 659 N N . ILE A 1 84 ? 15.397 8.833 -6.996 1.00 89.31 84 ILE A N 1
ATOM 660 C CA . ILE A 1 84 ? 16.748 8.253 -7.101 1.00 89.31 84 ILE A CA 1
ATOM 661 C C . ILE A 1 84 ? 16.756 6.997 -7.999 1.00 89.31 84 ILE A C 1
ATOM 663 O O . ILE A 1 84 ? 17.773 6.689 -8.621 1.00 89.31 84 ILE A O 1
ATOM 667 N N . GLN A 1 85 ? 15.630 6.282 -8.117 1.00 87.56 85 GLN A N 1
ATOM 668 C CA . GLN A 1 85 ? 15.494 5.122 -9.012 1.00 87.56 85 GLN A CA 1
ATOM 669 C C . GLN A 1 85 ? 15.229 5.506 -10.472 1.00 87.56 85 GLN A C 1
ATOM 671 O O . GLN A 1 85 ? 15.543 4.715 -11.360 1.00 87.56 85 GLN A O 1
ATOM 676 N N . LEU A 1 86 ? 14.705 6.703 -10.749 1.00 85.62 86 LEU A N 1
ATOM 677 C CA . LEU A 1 86 ? 14.362 7.152 -12.106 1.00 85.62 86 LEU A CA 1
ATOM 678 C C . LEU A 1 86 ? 15.435 6.896 -13.176 1.00 85.62 86 LEU A C 1
ATOM 680 O O . LEU A 1 86 ? 15.083 6.421 -14.258 1.00 85.62 86 LEU A O 1
ATOM 684 N N . PRO A 1 87 ? 16.733 7.160 -12.922 1.00 84.12 87 PRO A N 1
ATOM 685 C CA . PRO A 1 87 ? 17.769 6.974 -13.932 1.00 84.12 87 PRO A CA 1
ATOM 686 C C . PRO A 1 87 ? 18.016 5.512 -14.312 1.00 84.12 87 PRO A C 1
ATOM 688 O O . PRO A 1 87 ? 18.756 5.286 -15.264 1.00 84.12 87 PRO A O 1
ATOM 691 N N . SER A 1 88 ? 17.464 4.548 -13.561 1.00 84.25 88 SER A N 1
ATOM 692 C CA . SER A 1 88 ? 17.589 3.100 -13.800 1.00 84.25 88 SER A CA 1
ATOM 693 C C . SER A 1 88 ? 16.472 2.509 -14.667 1.00 84.25 88 SER A C 1
ATOM 695 O O . SER A 1 88 ? 16.493 1.311 -14.947 1.00 84.25 88 SER A O 1
ATOM 697 N N . VAL A 1 89 ? 15.510 3.335 -15.097 1.00 84.06 89 VAL A N 1
ATOM 698 C CA . VAL A 1 89 ? 14.408 2.937 -15.982 1.00 84.06 89 VAL A CA 1
ATOM 699 C C . VAL A 1 89 ? 14.761 3.281 -17.427 1.00 84.06 89 VAL A C 1
ATOM 701 O O . VAL A 1 89 ? 15.064 4.438 -17.750 1.00 84.06 89 VAL A O 1
ATOM 704 N N . TYR A 1 90 ? 14.689 2.270 -18.288 1.00 82.81 90 TYR A N 1
ATOM 705 C CA . TYR A 1 90 ? 15.020 2.347 -19.707 1.00 82.81 90 TYR A CA 1
ATOM 706 C C . TYR A 1 90 ? 13.932 1.681 -20.549 1.00 82.81 90 TYR A C 1
ATOM 708 O O . TYR A 1 90 ? 13.111 0.916 -20.042 1.00 82.81 90 TYR A O 1
ATOM 716 N N . VAL A 1 91 ? 13.939 1.971 -21.844 1.00 82.69 91 VAL A N 1
ATOM 717 C CA . VAL A 1 91 ? 13.109 1.268 -22.822 1.00 82.69 91 VAL A CA 1
ATOM 718 C C . VAL A 1 91 ? 13.798 -0.055 -23.187 1.00 82.69 91 VAL A C 1
ATOM 720 O O . VAL A 1 91 ? 15.026 -0.118 -23.247 1.00 82.69 91 VAL A O 1
ATOM 723 N N . SER A 1 92 ? 13.015 -1.116 -23.377 1.00 81.25 92 SER A N 1
ATOM 724 C CA . SER A 1 92 ? 13.482 -2.404 -23.901 1.00 81.25 92 SER A CA 1
ATOM 725 C C . SER A 1 92 ? 14.054 -2.248 -25.315 1.00 81.25 92 SER A C 1
ATOM 727 O O . SER A 1 92 ? 13.698 -1.305 -26.017 1.00 81.25 92 SER A O 1
ATOM 729 N N . THR A 1 93 ? 14.887 -3.190 -25.762 1.00 76.69 93 THR A N 1
ATOM 730 C CA . THR A 1 93 ? 15.517 -3.170 -27.100 1.00 76.69 93 THR A CA 1
ATOM 731 C C . THR A 1 93 ? 14.512 -3.062 -28.243 1.00 76.69 93 THR A C 1
ATOM 733 O O . THR A 1 93 ? 14.801 -2.429 -29.251 1.00 76.69 93 THR A O 1
ATOM 736 N N . ASP A 1 94 ? 13.317 -3.617 -28.048 1.00 73.69 94 ASP A N 1
ATOM 737 C CA . ASP A 1 94 ? 12.258 -3.643 -29.060 1.00 73.69 94 ASP A CA 1
ATOM 738 C C . ASP A 1 94 ? 11.366 -2.389 -29.010 1.00 73.69 94 ASP A C 1
ATOM 740 O O . ASP A 1 94 ? 10.409 -2.269 -29.765 1.00 73.69 94 ASP A O 1
ATOM 744 N N . SER A 1 95 ? 11.625 -1.459 -28.084 1.00 76.50 95 SER A N 1
ATOM 745 C CA . SER A 1 95 ? 10.824 -0.246 -27.850 1.00 76.50 95 SER A CA 1
ATOM 746 C C . SER A 1 95 ? 9.358 -0.469 -27.435 1.00 76.50 95 SER A C 1
ATOM 748 O O . SER A 1 95 ? 8.571 0.474 -27.342 1.00 76.50 95 SER A O 1
ATOM 750 N N . LEU A 1 96 ? 8.996 -1.715 -27.102 1.00 72.81 96 LEU A N 1
ATOM 751 C CA . LEU A 1 96 ? 7.630 -2.125 -26.738 1.00 72.81 96 LEU A CA 1
ATOM 752 C C . LEU A 1 96 ? 7.359 -2.171 -25.225 1.00 72.81 96 LEU A C 1
ATOM 754 O O . LEU A 1 96 ? 6.207 -2.309 -24.814 1.00 72.81 96 LEU A O 1
ATOM 758 N N . ASN A 1 97 ? 8.397 -2.110 -24.386 1.00 78.00 97 ASN A N 1
ATOM 759 C CA . ASN A 1 97 ? 8.292 -2.264 -22.931 1.00 78.00 97 ASN A CA 1
ATOM 760 C C . ASN A 1 97 ? 9.318 -1.407 -22.187 1.00 78.00 97 ASN A C 1
ATOM 762 O O . ASN A 1 97 ? 10.326 -1.006 -22.761 1.00 78.00 97 ASN A O 1
ATOM 766 N N . CYS A 1 98 ? 9.087 -1.174 -20.894 1.00 81.69 98 CYS A N 1
ATOM 767 C CA . CYS A 1 98 ? 10.048 -0.516 -20.012 1.00 81.69 98 CYS A CA 1
ATOM 768 C C . CYS A 1 98 ? 10.716 -1.550 -19.094 1.00 81.69 98 CYS A C 1
ATOM 770 O O . CYS A 1 98 ? 10.048 -2.433 -18.553 1.00 81.69 98 CYS A O 1
ATOM 772 N N . VAL A 1 99 ? 12.026 -1.414 -18.899 1.00 84.06 99 VAL A N 1
ATOM 773 C CA . VAL A 1 99 ? 12.860 -2.324 -18.107 1.00 84.06 99 VAL A CA 1
ATOM 774 C C . VAL A 1 99 ? 13.645 -1.524 -17.070 1.00 84.06 99 VAL A C 1
ATOM 776 O O . VAL A 1 99 ? 14.146 -0.432 -17.350 1.00 84.06 99 VAL A O 1
ATOM 779 N N . VAL A 1 100 ? 13.775 -2.074 -15.864 1.00 82.81 100 VAL A N 1
ATOM 780 C CA . VAL A 1 100 ? 14.625 -1.514 -14.807 1.00 82.81 100 VAL A CA 1
ATOM 781 C C . VAL A 1 100 ? 15.944 -2.275 -14.765 1.00 82.81 100 VAL A C 1
ATOM 783 O O . VAL A 1 100 ? 15.962 -3.485 -14.541 1.00 82.81 100 VAL A O 1
ATOM 786 N N . SER A 1 101 ? 17.061 -1.571 -14.950 1.00 81.56 101 SER A N 1
ATOM 787 C CA . SER A 1 101 ? 18.401 -2.161 -14.887 1.00 81.56 101 SER A CA 1
ATOM 788 C C . SER A 1 101 ? 19.283 -1.429 -13.882 1.00 81.56 101 SER A C 1
ATOM 790 O O . SER A 1 101 ? 19.530 -0.230 -13.983 1.00 81.56 101 SER A O 1
ATOM 792 N N . PHE A 1 102 ? 19.805 -2.177 -12.909 1.00 75.81 102 PHE A N 1
ATOM 793 C CA . PHE A 1 102 ? 20.671 -1.658 -11.845 1.00 75.81 102 PHE A CA 1
ATOM 794 C C . PHE A 1 102 ? 22.170 -1.857 -12.132 1.00 75.81 102 PHE A C 1
ATOM 796 O O . PHE A 1 102 ? 22.981 -1.850 -11.202 1.00 75.81 102 PHE A O 1
ATOM 803 N N . ARG A 1 103 ? 22.554 -2.095 -13.395 1.00 70.81 103 ARG A N 1
ATOM 804 C CA . ARG A 1 103 ? 23.925 -2.481 -13.773 1.00 70.81 103 ARG A CA 1
ATOM 805 C C . ARG A 1 103 ? 24.946 -1.452 -13.257 1.00 70.81 103 ARG A C 1
ATOM 807 O O . ARG A 1 103 ? 24.886 -0.280 -13.610 1.00 70.81 103 ARG A O 1
ATOM 814 N N . ASN A 1 104 ? 25.858 -1.909 -12.393 1.00 66.19 104 ASN A N 1
ATOM 815 C CA . ASN A 1 104 ? 26.966 -1.158 -11.781 1.00 66.19 104 ASN A CA 1
ATOM 816 C C . ASN A 1 104 ? 26.605 0.139 -11.024 1.00 66.19 104 ASN A C 1
ATOM 818 O O . ASN A 1 104 ? 27.482 0.964 -10.784 1.00 66.19 104 ASN A O 1
ATOM 822 N N . ARG A 1 105 ? 25.347 0.333 -10.595 1.00 79.19 105 ARG A N 1
ATOM 823 C CA . ARG A 1 105 ? 24.945 1.526 -9.825 1.00 79.19 105 ARG A CA 1
ATOM 824 C C . ARG A 1 105 ? 24.397 1.153 -8.449 1.00 79.19 105 ARG A C 1
ATOM 826 O O . ARG A 1 105 ? 23.302 0.605 -8.330 1.00 79.19 105 ARG A O 1
ATOM 833 N N . LEU A 1 106 ? 25.137 1.511 -7.397 1.00 83.94 106 LEU A N 1
ATOM 834 C CA . LEU A 1 106 ? 24.755 1.238 -6.007 1.00 83.94 106 LEU A CA 1
ATOM 835 C C . LEU A 1 106 ? 23.548 2.076 -5.552 1.00 83.94 106 LEU A C 1
ATOM 837 O O . LEU A 1 106 ? 22.630 1.543 -4.935 1.00 83.94 106 LEU A O 1
ATOM 841 N N . ALA A 1 107 ? 23.513 3.367 -5.899 1.00 85.50 107 ALA A N 1
ATOM 842 C CA . ALA A 1 107 ? 22.457 4.294 -5.481 1.00 85.50 107 ALA A CA 1
ATOM 843 C C . ALA A 1 107 ? 21.021 3.847 -5.855 1.00 85.50 107 ALA A C 1
ATOM 845 O O . ALA A 1 107 ? 20.192 3.743 -4.951 1.00 85.50 107 ALA A O 1
ATOM 846 N N . PRO A 1 108 ? 20.688 3.513 -7.122 1.00 84.88 108 PRO A N 1
ATOM 847 C CA . PRO A 1 108 ? 19.340 3.065 -7.482 1.00 84.88 108 PRO A CA 1
ATOM 848 C C . PRO A 1 108 ? 19.003 1.680 -6.910 1.00 84.88 108 PRO A C 1
ATOM 850 O O . PRO A 1 108 ? 17.839 1.415 -6.620 1.00 84.88 108 PRO A O 1
ATOM 853 N N . ARG A 1 109 ? 20.004 0.816 -6.677 1.00 84.69 109 ARG A N 1
ATOM 854 C CA . ARG A 1 109 ? 19.807 -0.473 -5.997 1.00 84.69 109 ARG A CA 1
ATOM 855 C C . ARG A 1 109 ? 19.408 -0.267 -4.533 1.00 84.69 109 ARG A C 1
ATOM 857 O O . ARG A 1 109 ? 18.420 -0.844 -4.090 1.00 84.69 109 ARG A O 1
ATOM 864 N N . LEU A 1 110 ? 20.132 0.582 -3.800 1.00 87.88 110 LEU A N 1
ATOM 865 C CA . LEU A 1 110 ? 19.781 0.941 -2.423 1.00 87.88 110 LEU A CA 1
ATOM 866 C C . LEU A 1 110 ? 18.413 1.617 -2.366 1.00 87.88 110 LEU A C 1
ATOM 868 O O . LEU A 1 110 ? 17.584 1.263 -1.533 1.00 87.88 110 LEU A O 1
ATOM 872 N N . ALA A 1 111 ? 18.145 2.541 -3.287 1.00 88.50 111 ALA A N 1
ATOM 873 C CA . ALA A 1 111 ? 16.854 3.200 -3.369 1.00 88.50 111 ALA A CA 1
ATOM 874 C C . ALA A 1 111 ? 15.715 2.197 -3.621 1.00 88.50 111 ALA A C 1
ATOM 876 O O . ALA A 1 111 ? 14.663 2.313 -2.997 1.00 88.50 111 ALA A O 1
ATOM 877 N N . SER A 1 112 ? 15.911 1.183 -4.472 1.00 86.88 112 SER A N 1
ATOM 878 C CA . SER A 1 112 ? 14.929 0.107 -4.678 1.00 86.88 112 SER A CA 1
ATOM 879 C C . SER A 1 112 ? 14.591 -0.612 -3.367 1.00 86.88 112 SER A C 1
ATOM 881 O O . SER A 1 112 ? 13.414 -0.711 -3.009 1.00 86.88 112 SER A O 1
ATOM 883 N N . VAL A 1 113 ? 15.611 -0.992 -2.590 1.00 88.44 113 VAL A N 1
ATOM 884 C CA . VAL A 1 113 ? 15.438 -1.622 -1.269 1.00 88.44 113 VAL A CA 1
ATOM 885 C C . VAL A 1 113 ? 14.713 -0.691 -0.297 1.00 88.44 113 VAL A C 1
ATOM 887 O O . VAL A 1 113 ? 13.726 -1.098 0.315 1.00 88.44 113 VAL A O 1
ATOM 890 N N . PHE A 1 114 ? 15.138 0.570 -0.187 1.00 91.81 114 PHE A N 1
ATOM 891 C CA . PHE A 1 114 ? 14.474 1.550 0.677 1.00 91.81 114 PHE A CA 1
ATOM 892 C C . PHE A 1 114 ? 13.008 1.747 0.292 1.00 91.81 114 PHE A C 1
ATOM 894 O O . PHE A 1 114 ? 12.146 1.783 1.166 1.00 91.81 114 PHE A O 1
ATOM 901 N N . SER A 1 115 ? 12.697 1.807 -1.004 1.00 89.94 115 SER A N 1
ATOM 902 C CA . SER A 1 115 ? 11.319 1.909 -1.485 1.00 89.94 115 SER A CA 1
ATOM 903 C C . SER A 1 115 ? 10.492 0.697 -1.063 1.00 89.94 115 SER A C 1
ATOM 905 O O . SER A 1 115 ? 9.397 0.874 -0.530 1.00 89.94 115 SER A O 1
ATOM 907 N N . SER A 1 116 ? 11.022 -0.522 -1.203 1.00 90.62 116 SER A N 1
ATOM 908 C CA . SER A 1 116 ? 10.372 -1.738 -0.696 1.00 90.62 116 SER A CA 1
ATOM 909 C C . SER A 1 116 ? 10.138 -1.678 0.816 1.00 90.62 116 SER A C 1
ATOM 911 O O . SER A 1 116 ? 9.043 -2.004 1.279 1.00 90.62 116 SER A O 1
ATOM 913 N N . CYS A 1 117 ? 11.110 -1.176 1.583 1.00 91.81 117 CYS A N 1
ATOM 914 C CA . CYS A 1 117 ? 10.956 -0.946 3.018 1.00 91.81 117 CYS A CA 1
ATOM 915 C C . CYS A 1 117 ? 9.834 0.052 3.329 1.00 91.81 117 CYS A C 1
ATOM 917 O O . CYS A 1 117 ? 9.041 -0.220 4.224 1.00 91.81 117 CYS A O 1
ATOM 919 N N . PHE A 1 118 ? 9.692 1.157 2.586 1.00 93.00 118 PHE A N 1
ATOM 920 C CA . PHE A 1 118 ? 8.569 2.087 2.771 1.00 93.00 118 PHE A CA 1
ATOM 921 C C . PHE A 1 118 ? 7.216 1.383 2.589 1.00 93.00 118 PHE A C 1
ATOM 923 O O . PHE A 1 118 ? 6.346 1.490 3.452 1.00 93.00 118 PHE A O 1
ATOM 930 N N . PHE A 1 119 ? 7.035 0.590 1.529 1.00 91.88 119 PHE A N 1
ATOM 931 C CA . PHE A 1 119 ? 5.782 -0.155 1.333 1.00 91.88 119 PHE A CA 1
ATOM 932 C C . PHE A 1 119 ? 5.514 -1.166 2.464 1.00 91.88 119 PHE A C 1
ATOM 934 O O . PHE A 1 119 ? 4.388 -1.263 2.959 1.00 91.88 119 PHE A O 1
ATOM 941 N N . LEU A 1 120 ? 6.543 -1.871 2.943 1.00 92.56 120 LEU A N 1
ATOM 942 C CA . LEU A 1 120 ? 6.419 -2.807 4.067 1.00 92.56 120 LEU A CA 1
ATOM 943 C C . LEU A 1 120 ? 6.125 -2.102 5.396 1.00 92.56 120 LEU A C 1
ATOM 945 O O . LEU A 1 120 ? 5.280 -2.561 6.167 1.00 92.56 120 LEU A O 1
ATOM 949 N N . ILE A 1 121 ? 6.773 -0.970 5.667 1.00 93.56 121 ILE A N 1
ATOM 950 C CA . ILE A 1 121 ? 6.528 -0.159 6.864 1.00 93.56 121 ILE A CA 1
ATOM 951 C C . ILE A 1 121 ? 5.090 0.367 6.849 1.00 93.56 121 ILE A C 1
ATOM 953 O O . ILE A 1 121 ? 4.392 0.253 7.853 1.00 93.56 121 ILE A O 1
ATOM 957 N N . GLY A 1 122 ? 4.598 0.862 5.710 1.00 92.75 122 GLY A N 1
ATOM 958 C CA . GLY A 1 122 ? 3.207 1.302 5.585 1.00 92.75 122 GLY A CA 1
ATOM 959 C C . GLY A 1 122 ? 2.210 0.165 5.840 1.00 92.75 122 GLY A C 1
ATOM 960 O O . GLY A 1 122 ? 1.297 0.305 6.658 1.00 92.75 122 GLY A O 1
ATOM 961 N N . LEU A 1 123 ? 2.422 -0.998 5.215 1.00 92.25 123 LEU A N 1
ATOM 962 C CA . LEU A 1 123 ? 1.562 -2.172 5.392 1.00 92.25 123 LEU A CA 1
ATOM 963 C C . LEU A 1 123 ? 1.583 -2.705 6.833 1.00 92.25 123 LEU A C 1
ATOM 965 O O . LEU A 1 123 ? 0.537 -3.030 7.405 1.00 92.25 123 LEU A O 1
ATOM 969 N N . SER A 1 124 ? 2.766 -2.785 7.440 1.00 91.81 124 SER A N 1
ATOM 970 C CA . SER A 1 124 ? 2.930 -3.230 8.825 1.00 91.81 124 SER A CA 1
ATOM 971 C C . SER A 1 124 ? 2.309 -2.246 9.814 1.00 91.81 124 SER A C 1
ATOM 973 O O . SER A 1 124 ? 1.618 -2.687 10.729 1.00 91.81 124 SER A O 1
ATOM 975 N N . ALA A 1 125 ? 2.448 -0.933 9.608 1.00 92.00 125 ALA A N 1
ATOM 976 C CA . ALA A 1 125 ? 1.797 0.083 10.432 1.00 92.00 125 ALA A CA 1
ATOM 977 C C . ALA A 1 125 ? 0.269 -0.082 10.416 1.00 92.00 125 ALA A C 1
ATOM 979 O O . ALA A 1 125 ? 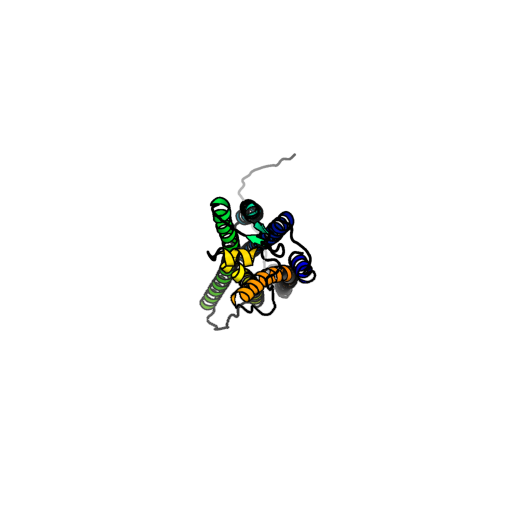-0.355 -0.151 11.477 1.00 92.00 125 ALA A O 1
ATOM 980 N N . ILE A 1 126 ? -0.327 -0.235 9.228 1.00 90.56 126 ILE A N 1
ATOM 981 C CA . ILE A 1 126 ? -1.765 -0.500 9.067 1.00 90.56 126 ILE A CA 1
ATOM 982 C C . ILE A 1 126 ? -2.163 -1.782 9.818 1.00 90.56 126 ILE A C 1
ATOM 984 O O . ILE A 1 126 ? -3.100 -1.780 10.623 1.00 90.56 126 ILE A O 1
ATOM 988 N N . SER A 1 127 ? -1.417 -2.866 9.602 1.00 90.88 127 SER A N 1
ATOM 989 C CA . SER A 1 127 ? -1.690 -4.181 10.195 1.00 90.88 127 SER A CA 1
ATOM 990 C C . SER A 1 127 ? -1.602 -4.157 11.724 1.00 90.88 127 SER A C 1
ATOM 992 O O . SER A 1 127 ? -2.498 -4.649 12.415 1.00 90.88 127 SER A O 1
ATOM 994 N N . LEU A 1 128 ? -0.559 -3.528 12.273 1.00 91.25 128 LEU A N 1
ATOM 995 C CA . LEU A 1 128 ? -0.356 -3.369 13.712 1.00 91.25 128 LEU A CA 1
ATOM 996 C C . LEU A 1 128 ? -1.447 -2.498 14.337 1.00 91.25 128 LEU A C 1
ATOM 998 O O . LEU A 1 128 ? -1.958 -2.848 15.403 1.00 91.25 128 LEU A O 1
ATOM 1002 N N . ASN A 1 129 ? -1.853 -1.410 13.678 1.00 89.88 129 ASN A N 1
ATOM 1003 C CA . ASN A 1 129 ? -2.941 -0.559 14.158 1.00 89.88 129 ASN A CA 1
ATOM 1004 C C . ASN A 1 129 ? -4.248 -1.351 14.273 1.00 89.88 129 ASN A C 1
ATOM 1006 O O . ASN A 1 129 ? -4.865 -1.368 15.343 1.00 89.88 129 ASN A O 1
ATOM 1010 N N . TYR A 1 130 ? -4.638 -2.085 13.227 1.00 86.81 130 TYR A N 1
ATOM 1011 C CA . TYR A 1 130 ? -5.838 -2.925 13.272 1.00 86.81 130 TYR A CA 1
ATOM 1012 C C . TYR A 1 130 ? -5.731 -4.044 14.315 1.00 86.81 130 TYR A C 1
ATOM 1014 O O . TYR A 1 130 ? -6.669 -4.254 15.092 1.00 86.81 130 TYR A O 1
ATOM 1022 N N . PHE A 1 131 ? -4.579 -4.709 14.422 1.00 87.56 131 PHE A N 1
ATOM 1023 C CA . PHE A 1 131 ? -4.346 -5.729 15.444 1.00 87.56 131 PHE A CA 1
ATOM 1024 C C . PHE A 1 131 ? -4.506 -5.172 16.8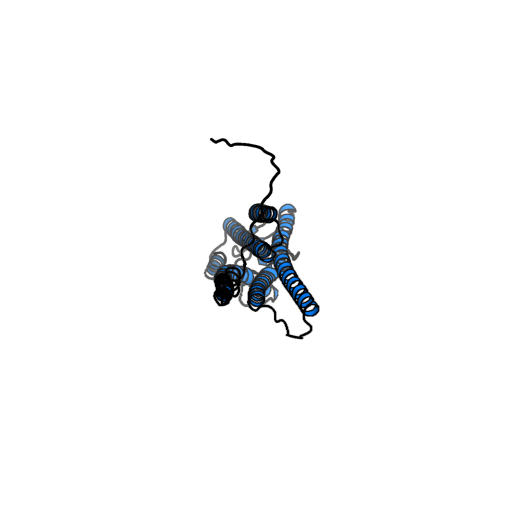67 1.00 87.56 131 PHE A C 1
ATOM 1026 O O . PHE A 1 131 ? -5.169 -5.778 17.718 1.00 87.56 131 PHE A O 1
ATOM 1033 N N . GLN A 1 132 ? -3.961 -3.982 17.133 1.00 89.12 132 GLN A N 1
ATOM 1034 C CA . GLN A 1 132 ? -4.102 -3.324 18.429 1.00 89.12 132 GLN A CA 1
ATOM 1035 C C . GLN A 1 132 ? -5.557 -2.948 18.738 1.00 89.12 132 GLN A C 1
ATOM 1037 O O . GLN A 1 132 ? -5.980 -3.107 19.888 1.00 89.12 132 GLN A O 1
ATOM 1042 N N . ILE A 1 133 ? -6.342 -2.509 17.743 1.00 85.25 133 ILE A N 1
ATOM 1043 C CA . ILE A 1 133 ? -7.784 -2.247 17.903 1.00 85.25 133 ILE A CA 1
ATOM 1044 C C . ILE A 1 133 ? -8.498 -3.522 18.364 1.00 85.25 133 ILE A C 1
ATOM 1046 O O . ILE A 1 133 ? -9.193 -3.508 19.385 1.00 85.25 133 ILE A O 1
ATOM 1050 N N . ILE A 1 134 ? -8.286 -4.641 17.666 1.00 83.81 134 ILE A N 1
ATOM 1051 C CA . ILE A 1 134 ? -8.921 -5.930 17.983 1.00 83.81 134 ILE A CA 1
ATOM 1052 C C . ILE A 1 134 ? -8.535 -6.378 19.392 1.00 83.81 134 ILE A C 1
ATOM 1054 O O . ILE A 1 134 ? -9.400 -6.713 20.208 1.00 83.81 134 ILE A O 1
ATOM 1058 N N . ARG A 1 135 ? -7.236 -6.348 19.712 1.00 86.88 135 ARG A N 1
ATOM 1059 C CA . ARG A 1 135 ? -6.724 -6.755 21.025 1.00 86.88 135 ARG A CA 1
ATOM 1060 C C . ARG A 1 135 ? -7.290 -5.878 22.139 1.00 86.88 135 ARG A C 1
ATOM 1062 O O . ARG A 1 135 ? -7.659 -6.396 23.194 1.00 86.88 135 ARG A O 1
ATOM 1069 N N . HIS A 1 136 ? -7.397 -4.569 21.915 1.00 85.12 136 HIS A N 1
ATOM 1070 C CA . HIS A 1 136 ? -7.996 -3.639 22.870 1.00 85.12 136 HIS A CA 1
ATOM 1071 C C . HIS A 1 136 ? -9.474 -3.958 23.118 1.00 85.12 136 HIS A C 1
ATOM 1073 O O . HIS A 1 136 ? -9.897 -4.052 24.272 1.00 85.12 136 HIS A O 1
ATOM 1079 N N . VAL A 1 137 ? -10.251 -4.174 22.057 1.00 81.38 137 VAL A N 1
ATOM 1080 C CA . VAL A 1 137 ? -11.682 -4.497 22.138 1.00 81.38 137 VAL A CA 1
ATOM 1081 C C . VAL A 1 137 ? -11.898 -5.824 22.865 1.00 81.38 137 VAL A C 1
ATOM 1083 O O . VAL A 1 137 ? -12.684 -5.859 23.816 1.00 81.38 137 VAL A O 1
ATOM 1086 N N . LYS A 1 138 ? -11.159 -6.881 22.499 1.00 82.12 138 LYS A N 1
ATOM 1087 C CA . LYS A 1 138 ? -11.229 -8.194 23.162 1.00 82.12 138 LYS A CA 1
ATOM 1088 C C . LYS A 1 138 ? -10.889 -8.093 24.652 1.00 82.12 138 LYS A C 1
ATOM 1090 O O . LYS A 1 138 ? -11.658 -8.558 25.490 1.00 82.12 138 LYS A O 1
ATOM 1095 N N . ARG A 1 139 ? -9.798 -7.400 25.008 1.00 83.88 139 ARG A N 1
ATOM 1096 C CA . ARG A 1 139 ? -9.407 -7.167 26.413 1.00 83.88 139 ARG A CA 1
ATOM 1097 C C . ARG A 1 139 ? -10.463 -6.380 27.188 1.00 83.88 139 ARG A C 1
ATOM 1099 O O . ARG A 1 139 ? -10.798 -6.742 28.313 1.00 83.88 139 ARG A O 1
ATOM 1106 N N . LYS A 1 140 ? -11.002 -5.308 26.600 1.00 81.31 140 LYS A N 1
ATOM 1107 C CA . LYS A 1 140 ? -12.044 -4.476 27.223 1.00 81.31 140 LYS A CA 1
ATOM 1108 C C . LYS A 1 140 ? -13.320 -5.275 27.472 1.00 81.31 140 LYS A C 1
ATOM 1110 O O . LYS A 1 140 ? -13.943 -5.100 28.519 1.00 81.31 140 LYS A O 1
ATOM 1115 N N . PHE A 1 141 ? -13.693 -6.149 26.540 1.00 77.94 141 PHE A N 1
ATOM 1116 C CA . PHE A 1 141 ? -14.827 -7.050 26.701 1.00 77.94 141 PHE A CA 1
ATOM 1117 C C . PHE A 1 141 ? -14.571 -8.095 27.794 1.00 77.94 141 PHE A C 1
ATOM 1119 O O . PHE A 1 141 ? -15.373 -8.200 28.718 1.00 77.94 141 PHE A O 1
ATOM 1126 N N . SER A 1 142 ? -13.412 -8.761 27.774 1.00 80.06 142 SER A N 1
ATOM 1127 C CA . SER A 1 142 ? -13.014 -9.738 28.798 1.00 80.06 142 SER A CA 1
ATOM 1128 C C . SER A 1 142 ? -13.055 -9.150 30.212 1.00 80.06 142 SER A C 1
ATOM 1130 O O . SER A 1 142 ? -13.635 -9.745 31.114 1.00 80.06 142 SER A O 1
ATOM 1132 N N . LYS A 1 143 ? -12.530 -7.930 30.407 1.00 82.38 143 LYS A N 1
ATOM 1133 C CA . LYS A 1 143 ? -12.581 -7.225 31.702 1.00 82.38 143 LYS A CA 1
ATOM 1134 C C . LYS A 1 143 ? -14.000 -6.851 32.141 1.00 82.38 143 LYS A C 1
ATOM 1136 O O . LYS A 1 143 ? -14.264 -6.726 33.332 1.00 82.38 143 LYS A O 1
ATOM 1141 N N . ARG A 1 144 ? -14.917 -6.586 31.204 1.00 75.62 144 ARG A N 1
ATOM 1142 C CA . ARG A 1 144 ? -16.332 -6.333 31.530 1.00 75.62 144 ARG A CA 1
ATOM 1143 C C . ARG A 1 144 ? -17.032 -7.627 31.928 1.00 75.62 144 ARG A C 1
ATOM 1145 O O . ARG A 1 144 ? -17.723 -7.616 32.935 1.00 75.62 144 ARG A O 1
ATOM 1152 N N . LYS A 1 145 ? -16.795 -8.719 31.194 1.00 75.88 145 LYS A N 1
ATOM 1153 C CA . LYS A 1 145 ? -17.322 -10.048 31.527 1.00 75.88 145 LYS A CA 1
ATOM 1154 C C . LYS A 1 145 ? -16.879 -10.471 32.933 1.00 75.88 145 LYS A C 1
ATOM 1156 O O . LYS A 1 145 ? -17.734 -10.765 33.754 1.00 75.88 145 LYS A O 1
ATOM 1161 N N . ALA A 1 146 ? -15.582 -10.372 33.235 1.00 76.94 146 ALA A N 1
ATOM 1162 C CA . ALA A 1 146 ? -15.032 -10.716 34.549 1.00 76.94 146 ALA A CA 1
ATOM 1163 C C . ALA A 1 146 ? -15.654 -9.900 35.696 1.00 76.94 146 ALA A C 1
ATOM 1165 O O . ALA A 1 146 ? -16.026 -10.465 36.717 1.00 76.94 146 ALA A O 1
ATOM 1166 N N . ARG A 1 147 ? -15.835 -8.581 35.515 1.00 78.25 147 ARG A N 1
ATOM 1167 C CA . ARG A 1 147 ? -16.473 -7.733 36.535 1.00 78.25 147 ARG A CA 1
ATOM 1168 C C . ARG A 1 147 ? -17.923 -8.117 36.798 1.00 78.25 147 ARG A C 1
ATOM 1170 O O . ARG A 1 147 ? -18.313 -8.166 37.949 1.00 78.25 147 ARG A O 1
ATOM 1177 N N . VAL A 1 148 ? -18.718 -8.395 35.765 1.00 70.75 148 VAL A N 1
ATOM 1178 C CA . VAL A 1 148 ? -20.133 -8.726 35.991 1.00 70.75 148 VAL A CA 1
ATOM 1179 C C . VAL A 1 148 ? -20.302 -10.124 36.588 1.00 70.75 148 VAL A C 1
ATOM 1181 O O . VAL A 1 148 ? -21.154 -10.282 37.452 1.00 70.75 148 VAL A O 1
ATOM 1184 N N . VAL A 1 149 ? -19.462 -11.094 36.209 1.00 70.50 149 VAL A N 1
ATOM 1185 C CA . VAL A 1 149 ? -19.426 -12.418 36.862 1.00 70.50 149 VAL A CA 1
ATOM 1186 C C . VAL A 1 149 ? -19.065 -12.287 38.347 1.00 70.50 149 VAL A C 1
ATOM 1188 O O . VAL A 1 149 ? -19.694 -12.920 39.182 1.00 70.50 149 VAL A O 1
ATOM 1191 N N . ALA A 1 150 ? -18.125 -11.401 38.697 1.00 69.00 150 ALA A N 1
ATOM 1192 C CA . ALA A 1 150 ? -17.767 -11.143 40.093 1.00 69.00 150 ALA A CA 1
ATOM 1193 C C . ALA A 1 150 ? -18.865 -10.415 40.901 1.00 69.00 150 ALA A C 1
ATOM 1195 O O . ALA A 1 150 ? -18.853 -10.474 42.123 1.00 69.00 150 ALA A O 1
ATOM 1196 N N . THR A 1 151 ? -19.796 -9.698 40.252 1.00 68.50 151 THR A N 1
ATOM 1197 C CA . THR A 1 151 ? -20.842 -8.899 40.934 1.00 68.50 151 THR A CA 1
ATOM 1198 C C . THR A 1 151 ? -22.244 -9.527 40.882 1.00 68.50 151 THR A C 1
ATOM 1200 O O . THR A 1 151 ? -23.117 -9.123 41.644 1.00 68.50 151 THR A O 1
ATOM 1203 N N . ARG A 1 152 ? -22.517 -10.493 39.993 1.00 59.38 152 ARG A N 1
ATOM 1204 C CA . ARG A 1 152 ? -23.818 -11.181 39.900 1.00 59.38 152 ARG A CA 1
ATOM 1205 C C . ARG A 1 152 ? -23.627 -12.692 39.774 1.00 59.38 152 ARG A C 1
ATOM 1207 O O . ARG A 1 152 ? -23.125 -13.160 38.761 1.00 59.38 152 ARG A O 1
ATOM 1214 N N . GLN A 1 153 ? -24.159 -13.435 40.748 1.00 54.22 153 GLN A N 1
ATOM 1215 C CA . GLN A 1 153 ? -24.252 -14.905 40.763 1.00 54.22 153 GLN A CA 1
ATOM 1216 C C . GLN A 1 153 ? -25.130 -15.510 39.649 1.00 54.22 153 GLN A C 1
ATOM 1218 O O . GLN A 1 153 ? -25.127 -16.721 39.471 1.00 54.22 153 GLN A O 1
ATOM 1223 N N . ARG A 1 154 ? -25.901 -14.715 38.891 1.00 49.47 154 ARG A N 1
ATOM 1224 C CA . ARG A 1 154 ? -26.730 -15.247 37.797 1.00 49.47 154 ARG A CA 1
ATOM 1225 C C . ARG A 1 154 ? -25.954 -15.270 36.485 1.00 49.47 154 ARG A C 1
ATOM 1227 O O . ARG A 1 154 ? -25.616 -14.215 35.946 1.00 49.47 154 ARG A O 1
ATOM 1234 N N . GLU A 1 155 ? -25.768 -16.479 35.965 1.00 49.69 155 GLU A N 1
ATOM 1235 C CA . GLU A 1 155 ? -25.184 -16.871 34.675 1.00 49.69 155 GLU A CA 1
ATOM 1236 C C . GLU A 1 155 ? -25.936 -16.328 33.442 1.00 49.69 155 GLU A C 1
ATOM 1238 O O . GLU A 1 155 ? -26.177 -17.031 32.464 1.00 49.69 155 GLU A O 1
ATOM 1243 N N . SER A 1 156 ? -26.321 -15.052 33.417 1.00 50.41 156 SER A N 1
ATOM 1244 C CA . SER A 1 156 ? -26.756 -14.468 32.154 1.00 50.41 156 SER A CA 1
ATOM 1245 C C . SER A 1 156 ? -25.522 -14.359 31.261 1.00 50.41 156 SER A C 1
ATOM 1247 O O . SER A 1 156 ? -24.626 -13.571 31.557 1.00 50.41 156 SER A O 1
ATOM 1249 N N . LEU A 1 157 ? -25.458 -15.154 30.193 1.00 54.06 157 LEU A N 1
ATOM 1250 C CA . LEU A 1 157 ? -24.524 -15.014 29.076 1.00 54.06 157 LEU A CA 1
ATOM 1251 C C . LEU A 1 157 ? -24.516 -13.554 28.602 1.00 54.06 157 LEU A C 1
ATOM 1253 O O . LEU A 1 157 ? -25.348 -13.130 27.801 1.00 54.06 157 LEU A O 1
ATOM 1257 N N . ILE A 1 158 ? -23.585 -12.750 29.118 1.00 56.09 158 ILE A N 1
ATOM 1258 C CA . ILE A 1 158 ? -23.434 -11.357 28.695 1.00 56.09 158 ILE A CA 1
ATOM 1259 C C . ILE A 1 158 ? -22.831 -11.395 27.301 1.00 56.09 158 ILE A C 1
ATOM 1261 O O . ILE A 1 158 ? -21.612 -11.473 27.128 1.00 56.09 158 ILE A O 1
ATOM 1265 N N . SER A 1 159 ? -23.707 -11.377 26.302 1.00 59.25 159 SER A N 1
ATOM 1266 C CA . SER A 1 159 ? -23.318 -11.266 24.908 1.00 59.25 159 SER A CA 1
ATOM 1267 C C . SER A 1 159 ? -22.571 -9.951 24.683 1.00 59.25 159 SER A C 1
ATOM 1269 O O . SER A 1 159 ? -22.806 -8.929 25.342 1.00 59.25 159 SER A O 1
ATOM 1271 N N . GLN A 1 160 ? -21.610 -9.974 23.758 1.00 61.78 160 GLN A N 1
ATOM 1272 C CA . GLN A 1 160 ? -20.943 -8.753 23.328 1.00 61.78 160 GLN A CA 1
ATOM 1273 C C . GLN A 1 160 ? -22.007 -7.759 22.855 1.00 61.78 160 GLN A C 1
ATOM 1275 O O . GLN A 1 160 ? -22.848 -8.131 22.036 1.00 61.78 160 GLN A O 1
ATOM 1280 N N . PRO A 1 161 ? -21.998 -6.496 23.333 1.00 66.56 161 PRO A N 1
ATOM 1281 C CA . PRO A 1 161 ? -22.981 -5.525 22.882 1.00 66.56 161 PRO A CA 1
ATOM 1282 C C . PRO A 1 161 ? -22.910 -5.433 21.357 1.00 66.56 161 PRO A C 1
ATOM 1284 O O . PRO A 1 161 ? -21.846 -5.134 20.808 1.00 66.56 161 PRO A O 1
ATOM 1287 N N . ARG A 1 162 ? -24.043 -5.710 20.697 1.00 66.62 162 ARG A N 1
ATOM 1288 C CA . ARG A 1 162 ? -24.163 -5.893 19.239 1.00 66.62 162 ARG A CA 1
ATOM 1289 C C . ARG A 1 162 ? -23.474 -4.774 18.450 1.00 66.62 162 ARG A C 1
ATOM 1291 O O . ARG A 1 162 ? -22.744 -5.054 17.507 1.00 66.62 162 ARG A O 1
ATOM 1298 N N . TYR A 1 163 ? -23.587 -3.531 18.929 1.00 66.50 163 TYR A N 1
ATOM 1299 C CA . TYR A 1 163 ? -22.934 -2.351 18.343 1.00 66.50 163 TYR A CA 1
ATOM 1300 C C . TYR A 1 163 ? -21.399 -2.480 18.250 1.00 66.50 163 TYR A C 1
ATOM 1302 O O . TYR A 1 163 ? -20.793 -2.093 17.256 1.00 66.50 163 TYR A O 1
ATOM 1310 N N . MET A 1 164 ? -20.751 -3.020 19.285 1.00 68.19 164 MET A N 1
ATOM 1311 C CA . MET A 1 164 ? -19.292 -3.067 19.383 1.00 68.19 164 MET A CA 1
ATOM 1312 C C . MET A 1 164 ? -18.719 -4.225 18.556 1.00 68.19 164 MET A C 1
ATOM 1314 O O . MET A 1 164 ? -17.621 -4.108 18.017 1.00 68.19 164 MET A O 1
ATOM 1318 N N . SER A 1 165 ? -19.469 -5.329 18.444 1.00 73.62 165 SER A N 1
ATOM 1319 C CA . SER A 1 165 ? -19.142 -6.460 17.562 1.00 73.62 165 SER A CA 1
ATOM 1320 C C . SER A 1 165 ? -19.280 -6.074 16.088 1.00 73.62 165 SER A C 1
ATOM 1322 O O . SER A 1 165 ? -18.358 -6.303 15.315 1.00 73.62 165 SER A O 1
ATOM 1324 N N . GLN A 1 166 ? -20.364 -5.383 15.719 1.00 72.31 166 GLN A N 1
ATOM 1325 C CA . GLN A 1 166 ? -20.577 -4.906 14.348 1.00 72.31 166 GLN A CA 1
ATOM 1326 C C . GLN A 1 166 ? -19.479 -3.932 13.906 1.00 72.31 166 GLN A C 1
ATOM 1328 O O . GLN A 1 166 ? -18.835 -4.171 12.891 1.00 72.31 166 GLN A O 1
ATOM 1333 N N . MET A 1 167 ? -19.181 -2.914 14.725 1.00 72.81 167 MET A N 1
ATOM 1334 C CA . MET A 1 167 ? -18.120 -1.943 14.428 1.00 72.81 167 MET A CA 1
ATOM 1335 C C . MET A 1 167 ? -16.747 -2.615 14.281 1.00 72.81 167 MET A C 1
ATOM 1337 O O . MET A 1 167 ? -15.976 -2.271 13.393 1.00 72.81 167 MET A O 1
ATOM 1341 N N . THR A 1 168 ? -16.416 -3.584 15.142 1.00 76.06 168 THR A N 1
ATOM 1342 C CA . THR A 1 168 ? -15.129 -4.287 15.023 1.00 76.06 168 THR A CA 1
ATOM 1343 C C . THR A 1 168 ? -15.079 -5.247 13.850 1.00 76.06 168 THR A C 1
ATOM 1345 O O . THR A 1 168 ? -14.055 -5.295 13.183 1.00 76.06 168 THR A O 1
ATOM 1348 N N . SER A 1 169 ? -16.158 -5.973 13.560 1.00 79.75 169 SER A N 1
ATOM 1349 C CA . SER A 1 169 ? -16.234 -6.871 12.404 1.00 79.75 169 SER A CA 1
ATOM 1350 C C . SER A 1 169 ? -16.025 -6.113 11.096 1.00 79.75 169 SER A C 1
ATOM 1352 O O . SER A 1 169 ? -15.243 -6.547 10.253 1.00 79.75 169 SER A O 1
ATOM 1354 N N . ALA A 1 170 ? -16.641 -4.942 10.961 1.00 79.38 170 ALA A N 1
ATOM 1355 C CA . ALA A 1 170 ? -16.462 -4.085 9.804 1.00 79.38 170 ALA A CA 1
ATOM 1356 C C . ALA A 1 170 ? -15.029 -3.583 9.662 1.00 79.38 170 ALA A C 1
ATOM 1358 O O . ALA A 1 170 ? -14.404 -3.787 8.627 1.00 79.38 170 ALA A O 1
ATOM 1359 N N . ILE A 1 171 ? -14.470 -3.020 10.736 1.00 79.06 171 ILE A N 1
ATOM 1360 C CA . ILE A 1 171 ? -13.078 -2.556 10.772 1.00 79.06 171 ILE A CA 1
ATOM 1361 C C . ILE A 1 171 ? -12.106 -3.689 10.418 1.00 79.06 171 ILE A C 1
ATOM 1363 O O . ILE A 1 171 ? -11.148 -3.464 9.685 1.00 79.06 171 ILE A O 1
ATOM 1367 N N . VAL A 1 172 ? -12.354 -4.911 10.900 1.00 82.00 172 VAL A N 1
ATOM 1368 C CA . VAL A 1 172 ? -11.533 -6.084 10.569 1.00 82.00 172 VAL A CA 1
ATOM 1369 C C . VAL A 1 172 ? -11.662 -6.456 9.099 1.00 82.00 172 VAL A C 1
ATOM 1371 O O . VAL A 1 172 ? -10.642 -6.697 8.469 1.00 82.00 172 VAL A O 1
ATOM 1374 N N . ARG A 1 173 ? -12.873 -6.470 8.529 1.00 84.50 173 ARG A N 1
ATOM 1375 C CA . ARG A 1 173 ? -13.071 -6.742 7.095 1.00 84.50 173 ARG A CA 1
ATOM 1376 C C . ARG A 1 173 ? -12.304 -5.748 6.230 1.00 84.50 173 ARG A C 1
ATOM 1378 O O . ARG A 1 173 ? -11.619 -6.164 5.303 1.00 84.50 173 ARG A O 1
ATOM 1385 N N . VAL A 1 174 ? -12.363 -4.463 6.585 1.00 83.19 174 VAL A N 1
ATOM 1386 C CA . VAL A 1 174 ? -11.580 -3.416 5.921 1.00 83.19 174 VAL A CA 1
ATOM 1387 C C . VAL A 1 174 ? -10.085 -3.700 6.072 1.00 83.19 174 VAL A C 1
ATOM 1389 O O . VAL A 1 174 ? -9.381 -3.775 5.073 1.00 83.19 174 VAL A O 1
ATOM 1392 N N . GLY A 1 175 ? -9.587 -3.924 7.290 1.00 83.62 175 GLY A N 1
ATOM 1393 C CA . GLY A 1 175 ? -8.165 -4.196 7.520 1.00 83.62 175 GLY A CA 1
ATOM 1394 C C . GLY A 1 175 ? -7.641 -5.432 6.779 1.00 83.62 175 GLY A C 1
ATOM 1395 O O . GLY A 1 175 ? -6.565 -5.376 6.192 1.00 83.62 175 GLY A O 1
ATOM 1396 N N . VAL A 1 176 ? -8.415 -6.521 6.752 1.00 87.56 176 VAL A N 1
ATOM 1397 C CA . VAL A 1 176 ? -8.074 -7.755 6.026 1.00 87.56 176 VAL A CA 1
ATOM 1398 C C . VAL A 1 176 ? -8.052 -7.514 4.522 1.00 87.56 176 VAL A C 1
ATOM 1400 O O . VAL A 1 176 ? -7.114 -7.953 3.868 1.00 87.56 176 VAL A O 1
ATOM 1403 N N . PHE A 1 177 ? -9.028 -6.784 3.978 1.00 88.31 177 PHE A N 1
ATOM 1404 C CA . PHE A 1 177 ? -9.043 -6.440 2.558 1.00 88.31 177 PHE A CA 1
ATOM 1405 C C . PHE A 1 177 ? -7.778 -5.675 2.149 1.00 88.31 177 PHE A C 1
ATOM 1407 O O . PHE A 1 177 ? -7.097 -6.084 1.214 1.00 88.31 177 PHE A O 1
ATOM 1414 N N . HIS A 1 178 ? -7.409 -4.634 2.901 1.00 87.25 178 HIS A N 1
ATOM 1415 C CA . HIS A 1 178 ? -6.194 -3.862 2.628 1.00 87.25 178 HIS A CA 1
ATOM 1416 C C . HIS A 1 178 ? -4.939 -4.728 2.744 1.00 87.25 178 HIS A C 1
ATOM 1418 O O . HIS A 1 178 ? -4.043 -4.643 1.910 1.00 87.25 178 HIS A O 1
ATOM 1424 N N . PHE A 1 179 ? -4.874 -5.590 3.760 1.00 89.50 179 PHE A N 1
ATOM 1425 C CA . PHE A 1 179 ? -3.743 -6.490 3.931 1.00 89.50 179 PHE A CA 1
ATOM 1426 C C . PHE A 1 179 ? -3.593 -7.444 2.742 1.00 89.50 179 PHE A C 1
ATOM 1428 O O . PHE A 1 179 ? -2.519 -7.515 2.154 1.00 89.50 179 PHE A O 1
ATOM 1435 N N . VAL A 1 180 ? -4.671 -8.121 2.342 1.00 91.19 180 VAL A N 1
ATOM 1436 C CA . VAL A 1 180 ? -4.669 -9.059 1.208 1.00 91.19 180 VAL A CA 1
ATOM 1437 C C . VAL A 1 180 ? -4.377 -8.344 -0.110 1.00 91.19 180 VAL A C 1
ATOM 1439 O O . VAL A 1 180 ? -3.672 -8.892 -0.951 1.00 91.19 180 VAL A O 1
ATOM 1442 N N . ALA A 1 181 ? -4.869 -7.118 -0.288 1.00 90.19 181 ALA A N 1
ATOM 1443 C CA . ALA A 1 181 ? -4.666 -6.378 -1.524 1.00 90.19 181 ALA A CA 1
ATOM 1444 C C . ALA A 1 181 ? -3.222 -5.875 -1.706 1.00 90.19 181 ALA A C 1
ATOM 1446 O O . ALA A 1 181 ? -2.727 -5.797 -2.829 1.00 90.19 181 ALA A O 1
ATOM 1447 N N . TRP A 1 182 ? -2.532 -5.546 -0.611 1.00 90.44 182 TRP A N 1
ATOM 1448 C CA . TRP A 1 182 ? -1.180 -4.980 -0.652 1.00 90.44 182 TRP A CA 1
ATOM 1449 C C . TRP A 1 182 ? -0.066 -6.000 -0.402 1.00 90.44 182 TRP A C 1
ATOM 1451 O O . TRP A 1 182 ? 1.043 -5.817 -0.903 1.00 90.44 182 TRP A O 1
ATOM 1461 N N . LEU A 1 183 ? -0.331 -7.077 0.345 1.00 90.56 183 LEU A N 1
ATOM 1462 C CA . LEU A 1 183 ? 0.686 -8.064 0.720 1.00 90.56 183 LEU A CA 1
ATOM 1463 C C . LEU A 1 183 ? 1.401 -8.690 -0.491 1.00 90.56 183 LEU A C 1
ATOM 1465 O O . LEU A 1 183 ? 2.634 -8.690 -0.477 1.00 90.56 183 LEU A O 1
ATOM 1469 N N . PRO A 1 184 ? 0.709 -9.167 -1.549 1.00 89.75 184 PRO A N 1
ATOM 1470 C CA . PRO A 1 184 ? 1.381 -9.771 -2.698 1.00 89.75 184 PRO A CA 1
ATOM 1471 C C . PRO A 1 184 ? 2.353 -8.798 -3.372 1.00 89.75 184 PRO A C 1
ATOM 1473 O O . PRO A 1 184 ? 3.484 -9.162 -3.680 1.00 89.75 184 PRO A O 1
ATOM 1476 N N . PHE A 1 185 ? 1.951 -7.533 -3.524 1.00 88.75 185 PHE A N 1
ATOM 1477 C CA . PHE A 1 185 ? 2.801 -6.492 -4.098 1.00 88.75 185 PHE A CA 1
ATOM 1478 C C . PHE A 1 185 ? 4.044 -6.228 -3.238 1.00 88.75 185 PHE A C 1
ATOM 1480 O O . PHE A 1 185 ? 5.156 -6.174 -3.760 1.00 88.75 185 PHE A O 1
ATOM 1487 N N . CYS A 1 186 ? 3.879 -6.104 -1.918 1.00 88.50 186 CYS A N 1
ATOM 1488 C CA . CYS A 1 186 ? 4.995 -5.857 -1.004 1.00 88.50 186 CYS A CA 1
ATOM 1489 C C . CYS A 1 186 ? 6.001 -7.020 -0.967 1.00 88.50 186 CYS A C 1
ATOM 1491 O O . CYS A 1 186 ? 7.206 -6.774 -0.947 1.00 88.50 186 CYS A O 1
ATOM 1493 N N . LEU A 1 187 ? 5.522 -8.270 -0.984 1.00 87.50 187 LEU A N 1
ATOM 1494 C CA . LEU A 1 187 ? 6.381 -9.460 -0.987 1.00 87.50 187 LEU A CA 1
ATOM 1495 C C . LEU A 1 187 ? 7.186 -9.577 -2.284 1.00 87.50 187 LEU A C 1
ATOM 1497 O O . LEU A 1 187 ? 8.398 -9.774 -2.235 1.00 87.50 187 LEU A O 1
ATOM 1501 N N . LEU A 1 188 ? 6.536 -9.392 -3.437 1.00 86.69 188 LEU A N 1
ATOM 1502 C CA . LEU A 1 188 ? 7.215 -9.448 -4.734 1.00 86.69 188 LEU A CA 1
ATOM 1503 C C . LEU A 1 188 ? 8.237 -8.319 -4.896 1.00 86.69 188 LEU A C 1
ATOM 1505 O O . LEU A 1 188 ? 9.289 -8.524 -5.493 1.00 86.69 188 LEU A O 1
ATOM 1509 N N . ARG A 1 189 ? 7.971 -7.132 -4.336 1.00 84.50 189 ARG A N 1
ATOM 1510 C CA . ARG A 1 189 ? 8.907 -6.001 -4.410 1.00 84.50 189 ARG A CA 1
ATOM 1511 C C . ARG A 1 189 ? 10.137 -6.174 -3.513 1.00 84.50 189 ARG A C 1
ATOM 1513 O O . ARG A 1 189 ? 11.185 -5.604 -3.811 1.00 84.50 189 ARG A O 1
ATOM 1520 N N . LEU A 1 190 ? 10.016 -6.924 -2.417 1.00 84.50 190 LEU A N 1
ATOM 1521 C CA . LEU A 1 190 ? 11.144 -7.273 -1.547 1.00 84.50 190 LEU A CA 1
ATOM 1522 C C . LEU A 1 190 ? 12.074 -8.306 -2.201 1.00 84.50 190 LEU A C 1
ATOM 1524 O O . LEU A 1 190 ? 13.235 -8.420 -1.812 1.00 84.50 190 LEU A O 1
ATOM 1528 N N . TRP A 1 191 ? 11.571 -9.059 -3.181 1.00 82.06 191 TRP A N 1
ATOM 1529 C CA . TRP A 1 191 ? 12.308 -10.160 -3.778 1.00 82.06 191 TRP A CA 1
ATOM 1530 C C . TRP A 1 191 ? 13.589 -9.676 -4.491 1.00 82.06 191 TRP A C 1
ATOM 1532 O O . TRP A 1 191 ? 13.534 -8.730 -5.280 1.00 82.06 191 TRP A O 1
ATOM 1542 N N . PRO A 1 192 ? 14.750 -10.321 -4.259 1.00 68.06 192 PRO A N 1
ATOM 1543 C CA . PRO A 1 192 ? 16.054 -9.811 -4.697 1.00 68.06 192 PRO A CA 1
ATOM 1544 C C . PRO A 1 192 ? 16.337 -9.960 -6.200 1.00 68.06 192 PRO A C 1
ATOM 1546 O O . PRO A 1 192 ? 17.336 -9.434 -6.689 1.00 68.06 192 PRO A O 1
ATOM 1549 N N . SER A 1 193 ? 15.499 -10.672 -6.958 1.00 71.38 193 SER A N 1
ATOM 1550 C CA . SER A 1 193 ? 15.717 -10.843 -8.398 1.00 71.38 193 SER A CA 1
ATOM 1551 C C . SER A 1 193 ? 15.380 -9.559 -9.162 1.00 71.38 193 SER A C 1
ATOM 1553 O O . SER A 1 193 ? 14.228 -9.114 -9.185 1.00 71.38 193 SER A O 1
ATOM 1555 N N . SER A 1 194 ? 16.367 -9.008 -9.864 1.00 67.88 194 SER A N 1
ATOM 1556 C CA . SER A 1 194 ? 16.215 -7.820 -10.713 1.00 67.88 194 SER A CA 1
ATOM 1557 C C . SER A 1 194 ? 15.180 -7.992 -11.830 1.00 67.88 194 SER A C 1
ATOM 1559 O O . SER A 1 194 ? 14.529 -7.020 -12.204 1.00 67.88 194 SER A O 1
ATOM 1561 N N . THR A 1 195 ? 14.986 -9.216 -12.327 1.00 70.88 195 THR A N 1
ATOM 1562 C CA . THR A 1 195 ? 14.003 -9.550 -13.371 1.00 70.88 195 THR A CA 1
ATOM 1563 C C . THR A 1 195 ? 12.566 -9.392 -12.875 1.00 70.88 195 THR A C 1
ATOM 1565 O O . THR A 1 195 ? 11.813 -8.617 -13.458 1.00 70.88 195 THR A O 1
ATOM 1568 N N . LEU A 1 196 ? 12.202 -10.020 -11.748 1.00 69.56 196 LEU A N 1
ATOM 1569 C CA . LEU A 1 196 ? 10.864 -9.860 -11.156 1.00 69.56 196 LEU A CA 1
ATOM 1570 C C . LEU A 1 196 ? 10.597 -8.413 -10.736 1.00 69.56 196 LEU A C 1
ATOM 1572 O O . LEU A 1 196 ? 9.479 -7.926 -10.886 1.00 69.56 196 LEU A O 1
ATOM 1576 N N . HIS A 1 197 ? 11.618 -7.703 -10.246 1.00 70.94 197 HIS A N 1
ATOM 1577 C CA . HIS A 1 197 ? 11.475 -6.291 -9.904 1.00 70.94 197 HIS A CA 1
ATOM 1578 C C . HIS A 1 197 ? 11.137 -5.447 -11.137 1.00 70.94 197 HIS A C 1
ATOM 1580 O O . HIS A 1 197 ? 10.238 -4.609 -11.078 1.00 70.94 197 HIS A O 1
ATOM 1586 N N . SER A 1 198 ? 11.818 -5.686 -12.260 1.00 72.44 198 SER A N 1
ATOM 1587 C CA . SER A 1 198 ? 11.551 -5.007 -13.530 1.00 72.44 198 SER A CA 1
ATOM 1588 C C . SER A 1 198 ? 10.147 -5.318 -14.062 1.00 72.44 198 SER A C 1
ATOM 1590 O O . SER A 1 198 ? 9.405 -4.397 -14.406 1.00 72.44 198 SER A O 1
ATOM 1592 N N . GLU A 1 199 ? 9.736 -6.591 -14.057 1.00 73.81 199 GLU A N 1
ATOM 1593 C CA . GLU A 1 199 ? 8.394 -7.004 -14.495 1.00 73.81 199 GLU A CA 1
ATOM 1594 C C . GLU A 1 199 ? 7.273 -6.445 -13.604 1.00 73.81 199 GLU A C 1
ATOM 1596 O O . GLU A 1 199 ? 6.223 -6.036 -14.095 1.00 73.81 199 GLU A O 1
ATOM 1601 N N . LEU A 1 200 ? 7.492 -6.355 -12.292 1.00 74.62 200 LEU A N 1
ATOM 1602 C CA . LEU A 1 200 ? 6.506 -5.807 -11.361 1.00 74.62 200 LEU A CA 1
ATOM 1603 C C . LEU A 1 200 ? 6.344 -4.285 -11.492 1.00 74.62 200 LEU A C 1
ATOM 1605 O O . LEU A 1 200 ? 5.237 -3.770 -11.292 1.00 74.62 200 LEU A O 1
ATOM 1609 N N . SER A 1 201 ? 7.443 -3.572 -11.760 1.00 68.75 201 SER A N 1
ATOM 1610 C CA . SER A 1 201 ? 7.524 -2.112 -11.622 1.00 68.75 201 SER A CA 1
ATOM 1611 C C . SER A 1 201 ? 7.433 -1.331 -12.931 1.00 68.75 201 SER A C 1
ATOM 1613 O O . SER A 1 201 ? 6.873 -0.236 -12.926 1.00 68.75 201 SER A O 1
ATOM 1615 N N . ALA A 1 202 ? 7.953 -1.868 -14.036 1.00 64.88 202 ALA A N 1
ATOM 1616 C CA . ALA A 1 202 ? 8.105 -1.119 -15.284 1.00 64.88 202 ALA A CA 1
ATOM 1617 C C . ALA A 1 202 ? 7.409 -1.761 -16.491 1.00 64.88 202 ALA A C 1
ATOM 1619 O O . ALA A 1 202 ? 7.084 -1.046 -17.438 1.00 64.88 202 ALA A O 1
ATOM 1620 N N . HIS A 1 203 ? 7.120 -3.066 -16.476 1.00 67.56 203 HIS A N 1
ATOM 1621 C CA . HIS A 1 203 ? 6.452 -3.689 -17.620 1.00 67.56 203 HIS A CA 1
ATOM 1622 C C . HIS A 1 203 ? 5.038 -3.135 -17.832 1.00 67.56 203 HIS A C 1
ATOM 1624 O O . HIS A 1 203 ? 4.166 -3.213 -16.963 1.00 67.56 203 HIS A O 1
ATOM 1630 N N . VAL A 1 204 ? 4.817 -2.607 -19.036 1.00 60.44 204 VAL A N 1
ATOM 1631 C CA . VAL A 1 204 ? 3.519 -2.097 -19.494 1.00 60.44 204 VAL A CA 1
ATOM 1632 C C . VAL A 1 204 ? 2.723 -3.223 -20.157 1.00 60.44 204 VAL A C 1
ATOM 1634 O O . VAL A 1 204 ? 1.530 -3.364 -19.890 1.00 60.44 204 VAL A O 1
ATOM 1637 N N . ARG A 1 205 ? 3.385 -4.070 -20.960 1.00 65.19 205 ARG A N 1
ATOM 1638 C CA . ARG A 1 205 ? 2.801 -5.258 -21.597 1.00 65.19 205 ARG A CA 1
ATOM 1639 C C . ARG A 1 205 ? 3.305 -6.509 -20.884 1.00 65.19 205 ARG A C 1
ATOM 1641 O O . ARG A 1 205 ? 4.385 -7.018 -21.172 1.00 65.19 205 ARG A O 1
ATOM 1648 N N . LEU A 1 206 ? 2.528 -6.976 -19.907 1.00 62.81 206 LEU A N 1
ATOM 1649 C CA . LEU A 1 206 ? 2.895 -8.134 -19.082 1.00 62.81 206 LEU A CA 1
ATOM 1650 C C . LEU A 1 206 ? 2.732 -9.476 -19.825 1.00 62.81 206 LEU A C 1
ATOM 1652 O O . LEU A 1 206 ? 3.413 -10.445 -19.504 1.00 62.81 206 LEU A O 1
ATOM 1656 N N . PHE A 1 207 ? 1.864 -9.520 -20.840 1.00 61.41 207 PHE A N 1
ATOM 1657 C CA . PHE A 1 207 ? 1.659 -10.671 -21.719 1.00 61.41 207 PHE A CA 1
ATOM 1658 C C . PHE A 1 207 ? 1.983 -10.241 -23.151 1.00 61.41 207 PHE A C 1
ATOM 1660 O O . PHE A 1 207 ? 1.232 -9.476 -23.748 1.00 61.41 207 PHE A O 1
ATOM 1667 N N . HIS A 1 208 ? 3.137 -10.665 -23.671 1.00 54.16 208 HIS A N 1
ATOM 1668 C CA . HIS A 1 208 ? 3.559 -10.336 -25.038 1.00 54.16 208 HIS A CA 1
ATOM 1669 C C . HIS A 1 208 ? 2.898 -11.259 -26.071 1.00 54.16 208 HIS A C 1
ATOM 1671 O O . HIS A 1 208 ? 2.511 -10.806 -27.137 1.00 54.16 208 HIS A O 1
ATOM 1677 N N . ASN A 1 209 ? 2.701 -12.528 -25.709 1.00 50.84 209 ASN A N 1
ATOM 1678 C CA . ASN A 1 209 ? 1.921 -13.514 -26.446 1.00 50.84 209 ASN A CA 1
ATOM 1679 C C . ASN A 1 209 ? 1.081 -14.282 -25.421 1.00 50.84 209 ASN A C 1
ATOM 1681 O O . ASN A 1 209 ? 1.606 -14.676 -24.377 1.00 50.84 209 ASN A O 1
ATOM 1685 N N . PHE A 1 210 ? -0.204 -14.515 -25.698 1.00 54.22 210 PHE A N 1
ATOM 1686 C CA . PHE A 1 210 ? -1.143 -15.291 -24.865 1.00 54.22 210 PHE A CA 1
ATOM 1687 C C . PHE A 1 210 ? -0.770 -16.788 -24.733 1.00 54.22 210 PHE A C 1
ATOM 1689 O O . PHE A 1 210 ? -1.631 -17.635 -24.537 1.00 54.22 210 PHE A O 1
ATOM 1696 N N . THR A 1 211 ? 0.512 -17.119 -24.869 1.00 49.75 211 THR A N 1
ATOM 1697 C CA . THR A 1 211 ? 1.111 -18.453 -24.826 1.00 49.75 211 THR A CA 1
ATOM 1698 C C . THR A 1 211 ? 2.043 -18.626 -23.620 1.00 49.75 211 THR A C 1
ATOM 1700 O O . THR A 1 211 ? 2.267 -19.751 -23.184 1.00 49.75 211 THR A O 1
ATOM 1703 N N . ASP A 1 212 ? 2.537 -17.534 -23.022 1.00 56.88 212 ASP A N 1
ATOM 1704 C CA . ASP A 1 212 ? 3.422 -17.572 -21.848 1.00 56.88 212 ASP A CA 1
ATOM 1705 C C . ASP A 1 212 ? 2.621 -17.562 -20.535 1.00 56.88 212 ASP A C 1
ATOM 1707 O O . ASP A 1 212 ? 2.548 -16.557 -19.818 1.00 56.88 212 ASP A O 1
ATOM 1711 N N . PHE A 1 213 ? 2.033 -18.706 -20.183 1.00 61.22 213 PHE A N 1
ATOM 1712 C CA . PHE A 1 213 ? 1.292 -18.914 -18.930 1.00 61.22 213 PHE A CA 1
ATOM 1713 C C . PHE A 1 213 ? 2.202 -19.235 -17.736 1.00 61.22 213 PHE A C 1
ATOM 1715 O O . PHE A 1 213 ? 1.914 -20.126 -16.937 1.00 61.22 213 PHE A O 1
ATOM 1722 N N . SER A 1 214 ? 3.312 -18.514 -17.573 1.00 73.50 214 SER A N 1
ATOM 1723 C CA . SER A 1 214 ? 4.124 -18.685 -16.367 1.00 73.50 214 SER A CA 1
ATOM 1724 C C . SER A 1 214 ? 3.324 -18.237 -15.142 1.00 73.50 214 SER A C 1
ATOM 1726 O O . SER A 1 214 ? 2.842 -17.101 -15.083 1.00 73.50 214 SER A O 1
ATOM 1728 N N . ALA A 1 215 ? 3.202 -19.116 -14.143 1.00 75.50 215 ALA A N 1
ATOM 1729 C CA . ALA A 1 215 ? 2.507 -18.827 -12.888 1.00 75.50 215 ALA A CA 1
ATOM 1730 C C . ALA A 1 215 ? 3.020 -17.532 -12.226 1.00 75.50 215 ALA A C 1
ATOM 1732 O O . ALA A 1 215 ? 2.247 -16.786 -11.628 1.00 75.50 215 ALA A O 1
ATOM 1733 N N . LEU A 1 216 ? 4.307 -17.207 -12.404 1.00 75.38 216 LEU A N 1
ATOM 1734 C CA . LEU A 1 216 ? 4.920 -15.977 -11.901 1.00 75.38 216 LEU A CA 1
ATOM 1735 C C . LEU A 1 216 ? 4.324 -14.707 -12.529 1.00 75.38 216 LEU A C 1
ATOM 1737 O O . LEU A 1 216 ? 4.048 -13.752 -11.805 1.00 75.38 216 LEU A O 1
ATOM 1741 N N . ARG A 1 217 ? 4.053 -14.693 -13.842 1.00 77.19 217 ARG A N 1
ATOM 1742 C CA . ARG A 1 217 ? 3.447 -13.531 -14.522 1.00 77.19 217 ARG A CA 1
ATOM 1743 C C . ARG A 1 217 ? 2.009 -13.299 -14.072 1.00 77.19 217 ARG A C 1
ATOM 1745 O O . ARG A 1 217 ? 1.617 -12.157 -13.843 1.00 77.19 217 ARG A O 1
ATOM 1752 N N . TRP A 1 218 ? 1.249 -14.373 -13.853 1.00 80.44 218 TRP A N 1
ATOM 1753 C CA . TRP A 1 218 ? -0.085 -14.290 -13.251 1.00 80.44 218 TRP A CA 1
ATOM 1754 C C . TRP A 1 218 ? -0.045 -13.738 -11.829 1.00 80.44 218 TRP A C 1
ATOM 1756 O O . TRP A 1 218 ? -0.845 -12.871 -11.484 1.00 80.44 218 TRP A O 1
ATOM 1766 N N . VAL A 1 219 ? 0.915 -14.176 -11.015 1.00 82.31 219 VAL A N 1
ATOM 1767 C CA . VAL A 1 219 ? 1.101 -13.654 -9.656 1.00 82.31 219 VAL A CA 1
ATOM 1768 C C . VAL A 1 219 ? 1.456 -12.161 -9.678 1.00 82.31 219 VAL A C 1
ATOM 1770 O O . VAL A 1 219 ? 0.868 -11.393 -8.917 1.00 82.31 219 VAL A O 1
ATOM 1773 N N . ILE A 1 220 ? 2.338 -11.719 -10.582 1.00 82.25 220 ILE A N 1
ATOM 1774 C CA . ILE A 1 220 ? 2.677 -10.295 -10.771 1.00 82.25 220 ILE A CA 1
ATOM 1775 C C . ILE A 1 220 ? 1.454 -9.489 -11.225 1.00 82.25 220 ILE A C 1
ATOM 1777 O O . ILE A 1 220 ? 1.194 -8.401 -10.698 1.00 82.25 220 ILE A O 1
ATOM 1781 N N . PHE A 1 221 ? 0.682 -10.023 -12.176 1.00 82.25 221 PHE A N 1
ATOM 1782 C CA . PHE A 1 221 ? -0.547 -9.401 -12.661 1.00 82.25 221 PHE A CA 1
ATOM 1783 C C . PHE A 1 221 ? -1.551 -9.207 -11.526 1.00 82.25 221 PHE A C 1
ATOM 1785 O O . PHE A 1 221 ? -2.000 -8.086 -11.289 1.00 82.25 221 PHE A O 1
ATOM 1792 N N . ILE A 1 222 ? -1.853 -10.280 -10.792 1.00 84.12 222 ILE A N 1
ATOM 1793 C CA . ILE A 1 222 ? -2.798 -10.275 -9.673 1.00 84.12 222 ILE A CA 1
ATOM 1794 C C . ILE A 1 222 ? -2.320 -9.318 -8.581 1.00 84.12 222 ILE A C 1
ATOM 1796 O O . ILE A 1 222 ? -3.119 -8.535 -8.074 1.00 84.12 222 ILE A O 1
ATOM 1800 N N . ALA A 1 223 ? -1.027 -9.318 -8.248 1.00 86.81 223 ALA A N 1
ATOM 1801 C CA . ALA A 1 223 ? -0.467 -8.417 -7.247 1.00 86.81 223 ALA A CA 1
ATOM 1802 C C . ALA A 1 223 ? -0.648 -6.940 -7.628 1.00 86.81 223 ALA A C 1
ATOM 1804 O O . ALA A 1 223 ? -1.085 -6.137 -6.804 1.00 86.81 223 ALA A O 1
ATOM 1805 N N . ASN A 1 224 ? -0.366 -6.573 -8.880 1.00 84.69 224 ASN A N 1
ATOM 1806 C CA . ASN A 1 224 ? -0.602 -5.213 -9.358 1.00 84.69 224 ASN A CA 1
ATOM 1807 C C . ASN A 1 224 ? -2.101 -4.886 -9.418 1.00 84.69 224 ASN A C 1
ATOM 1809 O O . ASN A 1 224 ? -2.516 -3.828 -8.944 1.00 84.69 224 ASN A O 1
ATOM 1813 N N . TRP A 1 225 ? -2.922 -5.800 -9.932 1.00 85.19 225 TRP A N 1
ATOM 1814 C CA . TRP A 1 225 ? -4.369 -5.629 -10.029 1.00 85.19 225 TRP A CA 1
ATOM 1815 C C . TRP A 1 225 ? -5.026 -5.408 -8.663 1.00 85.19 225 TRP A C 1
ATOM 1817 O O . TRP A 1 225 ? -5.811 -4.474 -8.510 1.00 85.19 225 TRP A O 1
ATOM 1827 N N . LEU A 1 226 ? -4.636 -6.184 -7.651 1.00 88.81 226 LEU A N 1
ATOM 1828 C CA . LEU A 1 226 ? -5.118 -6.050 -6.278 1.00 88.81 226 LEU A CA 1
ATOM 1829 C C . LEU A 1 226 ? -4.837 -4.660 -5.694 1.00 88.81 226 LEU A C 1
ATOM 1831 O O . LEU A 1 226 ? -5.720 -4.079 -5.063 1.00 88.81 226 LEU A O 1
ATOM 1835 N N . THR A 1 227 ? -3.662 -4.075 -5.954 1.00 87.50 227 THR A N 1
ATOM 1836 C CA . THR A 1 227 ? -3.371 -2.705 -5.488 1.00 87.50 227 THR A CA 1
ATOM 1837 C C . THR A 1 227 ? -4.285 -1.656 -6.126 1.00 87.50 227 THR A C 1
ATOM 1839 O O . THR A 1 227 ? -4.661 -0.683 -5.473 1.00 87.50 227 THR A O 1
ATOM 1842 N N . TYR A 1 228 ? -4.712 -1.858 -7.375 1.00 85.00 228 TYR A N 1
ATOM 1843 C CA . TYR A 1 228 ? -5.674 -0.965 -8.022 1.00 85.00 228 TYR A CA 1
ATOM 1844 C C . TYR A 1 228 ? -7.112 -1.226 -7.568 1.00 85.00 228 TYR A C 1
ATOM 1846 O O . TYR A 1 228 ? -7.864 -0.276 -7.354 1.00 85.00 228 TYR A O 1
ATOM 1854 N N . ALA A 1 229 ? -7.482 -2.494 -7.371 1.00 85.00 229 ALA A N 1
ATOM 1855 C CA . ALA A 1 229 ? -8.760 -2.871 -6.779 1.00 85.00 229 ALA A CA 1
ATO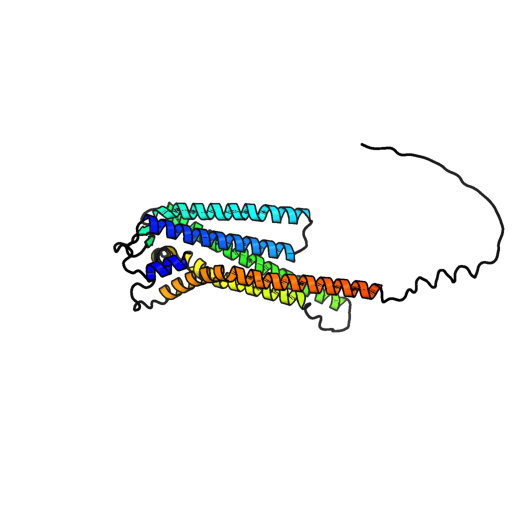M 1856 C C . ALA A 1 229 ? -8.908 -2.271 -5.375 1.00 85.00 229 ALA A C 1
ATOM 1858 O O . ALA A 1 229 ? -9.998 -1.847 -5.004 1.00 85.00 229 ALA A O 1
ATOM 1859 N N . ASN A 1 230 ? -7.807 -2.147 -4.626 1.00 86.56 230 ASN A N 1
ATOM 1860 C CA . ASN A 1 230 ? -7.798 -1.451 -3.347 1.00 86.56 230 ASN A CA 1
ATOM 1861 C C . ASN A 1 230 ? -8.188 0.025 -3.481 1.00 86.56 230 ASN A C 1
ATOM 1863 O O . ASN A 1 230 ? -9.078 0.481 -2.771 1.00 86.56 230 ASN A O 1
ATOM 1867 N N . ALA A 1 231 ? -7.589 0.751 -4.429 1.00 82.00 231 ALA A N 1
ATOM 1868 C CA . ALA A 1 231 ? -7.940 2.150 -4.688 1.00 82.00 231 ALA A CA 1
ATOM 1869 C C . ALA A 1 231 ? -9.411 2.309 -5.123 1.00 82.00 231 ALA A C 1
ATOM 1871 O O . ALA A 1 231 ? -10.093 3.251 -4.725 1.00 82.00 231 ALA A O 1
ATOM 1872 N N . ALA A 1 232 ? -9.931 1.352 -5.897 1.00 80.56 232 ALA A N 1
ATOM 1873 C CA . ALA A 1 232 ? -11.349 1.278 -6.238 1.00 80.56 232 ALA A CA 1
ATOM 1874 C C . ALA A 1 232 ? -12.229 0.765 -5.084 1.00 80.56 232 ALA A C 1
ATOM 1876 O O . ALA A 1 232 ? -13.444 0.821 -5.188 1.00 80.56 232 ALA A O 1
ATOM 1877 N N . GLY A 1 233 ? -11.669 0.253 -3.991 1.00 75.31 233 GLY A N 1
ATOM 1878 C CA . GLY A 1 233 ? -12.406 -0.171 -2.801 1.00 75.31 233 GLY A CA 1
ATOM 1879 C C . GLY A 1 233 ? -12.624 0.968 -1.806 1.00 75.31 233 GLY A C 1
ATOM 1880 O O . GLY A 1 233 ? -13.608 0.953 -1.066 1.00 75.31 233 GLY A O 1
ATOM 1881 N N . ASP A 1 234 ? -11.754 1.982 -1.815 1.00 76.62 234 ASP A N 1
ATOM 1882 C CA . ASP A 1 234 ? -11.746 3.061 -0.822 1.00 76.62 234 ASP A CA 1
ATOM 1883 C C . ASP A 1 234 ? -13.110 3.771 -0.716 1.00 76.62 234 ASP A C 1
ATOM 1885 O O . ASP A 1 234 ? -13.649 3.910 0.385 1.00 76.62 234 ASP A O 1
ATOM 1889 N N . TRP A 1 235 ? -13.747 4.136 -1.838 1.00 75.38 235 TRP A N 1
ATOM 1890 C CA . TRP A 1 235 ? -15.082 4.769 -1.845 1.00 75.38 235 TRP A CA 1
ATOM 1891 C C . TRP A 1 235 ? -16.188 3.877 -1.253 1.00 75.38 235 TRP A C 1
ATOM 1893 O O . TRP A 1 235 ? -17.049 4.368 -0.515 1.00 75.38 235 TRP A O 1
ATOM 1903 N N . ILE A 1 236 ? -16.142 2.565 -1.508 1.00 73.44 236 ILE A N 1
ATOM 1904 C CA . ILE A 1 236 ? -17.087 1.584 -0.951 1.00 73.44 236 ILE A CA 1
ATOM 1905 C C . ILE A 1 236 ? -16.907 1.502 0.563 1.00 73.44 236 ILE A C 1
ATOM 1907 O O . ILE A 1 236 ? -17.892 1.500 1.306 1.00 73.44 236 ILE A O 1
ATOM 1911 N N . PHE A 1 237 ? -15.662 1.503 1.045 1.00 68.88 237 PHE A N 1
ATOM 1912 C CA . PHE A 1 237 ? -15.392 1.518 2.479 1.00 68.88 237 PHE A CA 1
ATOM 1913 C C . PHE A 1 237 ? -15.821 2.825 3.130 1.00 68.88 237 PHE A C 1
ATOM 1915 O O . PHE A 1 237 ? -16.413 2.781 4.207 1.00 68.88 237 PHE A O 1
ATOM 1922 N N . TYR A 1 238 ? -15.618 3.976 2.487 1.00 67.12 238 TYR A N 1
ATOM 1923 C CA . TYR A 1 238 ? -16.146 5.246 2.987 1.00 67.12 238 TYR A CA 1
ATOM 1924 C C . TYR A 1 238 ? -17.676 5.229 3.081 1.00 67.12 238 TYR A C 1
ATOM 1926 O O . TYR A 1 238 ? -18.230 5.651 4.100 1.00 67.12 238 TYR A O 1
ATOM 1934 N N . ALA A 1 239 ? -18.375 4.683 2.084 1.00 69.06 239 ALA A N 1
ATOM 1935 C CA . ALA A 1 239 ? -19.830 4.546 2.114 1.00 69.06 239 ALA A CA 1
ATOM 1936 C C . ALA A 1 239 ? -20.304 3.594 3.231 1.00 69.06 239 ALA A C 1
ATOM 1938 O O . ALA A 1 239 ? -21.193 3.944 4.017 1.00 69.06 239 ALA A O 1
ATOM 1939 N N . ALA A 1 240 ? -19.674 2.422 3.358 1.00 67.00 240 ALA A N 1
ATOM 1940 C CA . ALA A 1 240 ? -19.985 1.437 4.393 1.00 67.00 240 ALA A CA 1
ATOM 1941 C C . ALA A 1 240 ? -19.704 1.978 5.806 1.00 67.00 240 ALA A C 1
ATOM 1943 O O . ALA A 1 240 ? -20.547 1.890 6.698 1.00 67.00 240 ALA A O 1
ATOM 1944 N N . MET A 1 241 ? -18.562 2.632 6.001 1.00 64.69 241 MET A N 1
ATOM 1945 C CA . MET A 1 241 ? -18.151 3.208 7.279 1.00 64.69 241 MET A CA 1
ATOM 1946 C C . MET A 1 241 ? -19.021 4.406 7.684 1.00 64.69 241 MET A C 1
ATOM 1948 O O . MET A 1 241 ? -19.344 4.564 8.862 1.00 64.69 241 MET A O 1
ATOM 1952 N N . ASN A 1 242 ? -19.480 5.214 6.722 1.00 68.31 242 ASN A N 1
ATOM 1953 C CA . ASN A 1 242 ? -20.458 6.278 6.968 1.00 68.31 242 ASN A CA 1
ATOM 1954 C C . ASN A 1 242 ? -21.837 5.726 7.361 1.00 68.31 242 ASN A C 1
ATOM 1956 O O . ASN A 1 242 ? -22.514 6.308 8.213 1.00 68.31 242 ASN A O 1
ATOM 1960 N N . LYS A 1 243 ? -22.266 4.600 6.777 1.00 71.12 243 LYS A N 1
ATOM 1961 C CA . LYS A 1 243 ? -23.488 3.890 7.194 1.00 71.12 243 LYS A CA 1
ATOM 1962 C C . LYS A 1 243 ? -23.362 3.390 8.633 1.00 71.12 243 LYS A C 1
ATOM 1964 O O . LYS A 1 243 ? -24.283 3.554 9.432 1.00 71.12 243 LYS A O 1
ATOM 1969 N N . GLU A 1 244 ? -22.205 2.853 8.996 1.00 65.75 244 GLU A N 1
ATOM 1970 C CA . GLU A 1 244 ? -21.951 2.381 10.356 1.00 65.75 244 GLU A CA 1
ATOM 1971 C C . GLU A 1 244 ? -21.868 3.504 11.381 1.00 65.75 244 GLU A C 1
ATOM 1973 O O . GLU A 1 244 ? -22.452 3.377 12.457 1.00 65.75 244 GLU A O 1
ATOM 1978 N N . LEU A 1 245 ? -21.229 4.627 11.043 1.00 61.88 245 LEU A N 1
ATOM 1979 C CA . LEU A 1 245 ? -21.203 5.813 11.897 1.00 61.88 245 LEU A CA 1
ATOM 1980 C C . LEU A 1 245 ? -22.624 6.329 12.168 1.00 61.88 245 LEU A C 1
ATOM 1982 O O . LEU A 1 245 ? -22.969 6.594 13.321 1.00 61.88 245 LEU A O 1
ATOM 1986 N N . ARG A 1 246 ? -23.472 6.406 11.130 1.00 68.56 246 ARG A N 1
ATOM 1987 C CA . ARG A 1 246 ? -24.890 6.788 11.263 1.00 68.56 246 ARG A CA 1
ATOM 1988 C C . ARG A 1 246 ? -25.662 5.835 12.167 1.00 68.56 246 ARG A C 1
ATOM 1990 O O . ARG A 1 246 ? -26.392 6.290 13.047 1.00 68.56 246 ARG A O 1
ATOM 1997 N N . ASN A 1 247 ? -25.461 4.529 12.009 1.00 70.75 247 ASN A N 1
ATOM 1998 C CA . ASN A 1 247 ? -26.079 3.535 12.884 1.00 70.75 247 ASN A CA 1
ATOM 1999 C C . ASN A 1 247 ? -25.628 3.718 14.340 1.00 70.75 247 ASN A C 1
ATOM 2001 O O . ASN A 1 247 ? -26.444 3.652 15.255 1.00 70.75 247 ASN A O 1
ATOM 2005 N N . LEU A 1 248 ? -24.349 4.021 14.568 1.00 64.12 248 LEU A N 1
ATOM 2006 C CA . LEU A 1 248 ? -23.784 4.238 15.901 1.00 64.12 248 LEU A CA 1
ATOM 2007 C C . LEU A 1 248 ? -24.359 5.488 16.584 1.00 64.12 248 LEU A C 1
ATOM 2009 O O . LEU A 1 248 ? -24.705 5.432 17.766 1.00 64.12 248 LEU A O 1
ATOM 2013 N N . ILE A 1 249 ? -24.516 6.587 15.837 1.00 63.94 249 ILE A N 1
ATOM 2014 C CA . ILE A 1 249 ? -25.195 7.803 16.308 1.00 63.94 249 ILE A CA 1
ATOM 2015 C C . ILE A 1 249 ? -26.651 7.485 16.651 1.00 63.94 249 ILE A C 1
ATOM 2017 O O . ILE A 1 249 ? -27.107 7.835 17.736 1.00 63.94 249 ILE A O 1
ATOM 2021 N N . ARG A 1 250 ? -27.367 6.765 15.778 1.00 73.94 250 ARG A N 1
ATOM 2022 C CA . ARG A 1 250 ? -28.762 6.371 16.017 1.00 73.94 250 ARG A CA 1
ATOM 2023 C C . ARG A 1 250 ? -28.904 5.543 17.294 1.00 73.94 250 ARG A C 1
ATOM 2025 O O . ARG A 1 250 ? -29.715 5.893 18.144 1.00 73.94 250 ARG A O 1
ATOM 2032 N N . PHE A 1 251 ? -28.059 4.530 17.491 1.00 67.94 251 PHE A N 1
ATOM 2033 C CA . PHE A 1 251 ? -28.071 3.713 18.707 1.00 67.94 251 PHE A CA 1
ATOM 2034 C C . PHE A 1 251 ? -27.717 4.508 19.971 1.00 67.94 251 PHE A C 1
ATOM 2036 O O . PHE A 1 251 ? -28.316 4.286 21.024 1.00 67.94 251 PHE A O 1
ATOM 2043 N N . ALA A 1 252 ? -26.757 5.435 19.900 1.00 63.00 252 ALA A N 1
ATOM 2044 C CA . ALA A 1 252 ? -26.409 6.293 21.031 1.00 63.00 252 ALA A CA 1
ATOM 2045 C C . ALA A 1 252 ? -27.558 7.248 21.390 1.00 63.00 252 ALA A C 1
ATOM 2047 O O . ALA A 1 252 ? -27.886 7.391 22.569 1.00 63.00 252 ALA A O 1
ATOM 2048 N N . THR A 1 253 ? -28.202 7.846 20.387 1.00 70.00 253 THR A N 1
ATOM 2049 C CA . THR A 1 253 ? -29.364 8.726 20.555 1.00 70.00 253 THR A CA 1
ATOM 2050 C C . THR A 1 253 ? -30.567 7.962 21.098 1.00 70.00 253 THR A C 1
ATOM 2052 O O . THR A 1 253 ? -31.189 8.424 22.049 1.00 70.00 253 THR A O 1
ATOM 2055 N N . GLU A 1 254 ? -30.866 6.768 20.580 1.00 69.38 254 GLU A N 1
ATOM 2056 C CA . GLU A 1 254 ? -31.926 5.901 21.113 1.00 69.38 254 GLU A CA 1
ATOM 2057 C C . GLU A 1 254 ? -31.658 5.504 22.565 1.00 69.38 254 GLU A C 1
ATOM 2059 O O . GLU A 1 254 ? -32.563 5.538 23.397 1.00 69.38 254 GLU A O 1
ATOM 2064 N N . ARG A 1 255 ? -30.403 5.194 22.913 1.00 62.03 255 ARG A N 1
ATOM 2065 C CA . ARG A 1 255 ? -30.028 4.909 24.301 1.00 62.03 255 ARG A CA 1
ATOM 2066 C C . ARG A 1 255 ? -30.200 6.136 25.191 1.00 62.03 255 ARG A C 1
ATOM 2068 O O . ARG A 1 255 ? -30.733 5.993 26.284 1.00 62.03 255 ARG A O 1
ATOM 2075 N N . ARG A 1 256 ? -29.802 7.323 24.713 1.00 59.44 256 ARG A N 1
ATOM 2076 C CA . ARG A 1 256 ? -29.961 8.594 25.435 1.00 59.44 256 ARG A CA 1
ATOM 2077 C C . ARG A 1 256 ? -31.437 8.909 25.678 1.00 59.44 256 ARG A C 1
ATOM 2079 O O . ARG A 1 256 ? -31.776 9.266 26.804 1.00 59.44 256 ARG A O 1
ATOM 2086 N N . LYS A 1 257 ? -32.295 8.685 24.671 1.00 60.75 257 LYS A N 1
ATOM 2087 C CA . LYS A 1 257 ? -33.763 8.787 24.758 1.00 60.75 257 LYS A CA 1
ATOM 2088 C C . LYS A 1 257 ? -34.348 7.802 25.772 1.00 60.75 257 LYS A C 1
ATOM 2090 O O . LYS A 1 257 ? -35.138 8.206 26.613 1.00 60.75 257 LYS A O 1
ATOM 2095 N N . ARG A 1 258 ? -33.909 6.537 25.772 1.00 57.19 258 ARG A N 1
ATOM 2096 C CA . ARG A 1 258 ? -34.351 5.545 26.772 1.00 57.19 258 ARG A CA 1
ATOM 2097 C C . ARG A 1 258 ? -33.938 5.925 28.195 1.00 57.19 258 ARG A C 1
ATOM 2099 O O . ARG A 1 258 ? -34.755 5.807 29.096 1.00 57.19 258 ARG A O 1
ATOM 2106 N N . SER A 1 259 ? -32.723 6.440 28.398 1.00 52.31 259 SER A N 1
ATOM 2107 C CA . SER A 1 259 ? -32.269 6.902 29.720 1.00 52.31 259 SER A CA 1
ATOM 2108 C C . SER A 1 259 ? -32.942 8.194 30.203 1.00 52.31 259 SER A C 1
ATOM 2110 O O . SER A 1 259 ? -33.040 8.406 31.408 1.00 52.31 259 SER A O 1
ATOM 2112 N N . THR A 1 260 ? -33.419 9.054 29.295 1.00 55.41 260 THR A N 1
ATOM 2113 C CA . THR A 1 260 ? -34.242 10.222 29.669 1.00 55.41 260 THR A CA 1
ATOM 2114 C C . THR A 1 260 ? -35.686 9.808 29.948 1.00 55.41 260 THR A C 1
ATOM 2116 O O . THR A 1 260 ? -36.250 10.257 30.938 1.00 55.41 260 THR A O 1
ATOM 2119 N N . MET A 1 261 ? -36.256 8.874 29.179 1.00 45.28 261 MET A N 1
ATOM 2120 C CA . MET A 1 261 ? -37.591 8.324 29.453 1.00 45.28 261 MET A CA 1
ATOM 2121 C C . MET A 1 261 ? -37.673 7.558 30.778 1.00 45.28 261 MET A C 1
ATOM 2123 O O . MET A 1 261 ? -38.672 7.684 31.474 1.00 45.28 261 MET A O 1
ATOM 2127 N N . THR A 1 262 ? -36.624 6.844 31.199 1.00 44.97 262 THR A N 1
ATOM 2128 C CA . THR A 1 262 ? -36.595 6.227 32.540 1.00 44.97 262 THR A CA 1
ATOM 2129 C C . THR A 1 262 ? -36.567 7.248 33.680 1.00 44.97 262 THR A C 1
ATOM 2131 O O . THR A 1 262 ? -36.926 6.905 34.799 1.00 44.97 262 THR A O 1
ATOM 2134 N N . HIS A 1 263 ? -36.167 8.497 33.415 1.00 46.16 263 HIS A N 1
ATOM 2135 C CA . HIS A 1 263 ? -36.196 9.577 34.407 1.00 46.16 263 HIS A CA 1
ATOM 2136 C C . HIS A 1 263 ? -37.551 10.300 34.464 1.00 46.16 263 HIS A C 1
ATOM 2138 O O . HIS A 1 263 ? -37.879 10.881 35.492 1.00 46.16 263 HIS A O 1
ATOM 2144 N N . VAL A 1 264 ? -38.335 10.246 33.381 1.00 48.00 264 VAL A N 1
ATOM 2145 C CA . VAL A 1 264 ? -39.695 10.813 33.306 1.00 48.00 264 VAL A CA 1
ATOM 2146 C C . VAL A 1 264 ? -40.756 9.792 33.746 1.00 48.00 264 VAL A C 1
ATOM 2148 O O . VAL A 1 264 ? -41.814 10.176 34.225 1.00 48.00 264 VAL A O 1
ATOM 2151 N N . ALA A 1 265 ? -40.463 8.490 33.656 1.00 40.59 265 ALA A N 1
ATOM 2152 C CA . ALA A 1 265 ? -41.366 7.411 34.067 1.00 40.59 265 ALA A CA 1
ATOM 2153 C C . ALA A 1 265 ? -41.218 6.970 35.538 1.00 40.59 265 ALA A C 1
ATOM 2155 O O . ALA A 1 265 ? -41.827 5.979 35.933 1.00 40.59 265 ALA A O 1
ATOM 2156 N N . SER A 1 266 ? -40.423 7.671 36.354 1.00 35.97 266 SER A N 1
ATOM 2157 C CA . SER A 1 266 ? -40.435 7.460 37.805 1.00 35.97 266 SER A CA 1
ATOM 2158 C C . SER A 1 266 ? -41.378 8.492 38.429 1.00 35.97 266 SER A C 1
ATOM 2160 O O . SER A 1 266 ? -40.993 9.662 38.523 1.00 35.97 266 SER A O 1
ATOM 2162 N N . PRO A 1 267 ? -42.617 8.126 38.817 1.00 40.31 267 PRO A N 1
ATOM 2163 C CA . PRO A 1 267 ? -43.451 9.027 39.585 1.00 40.31 267 PRO A CA 1
ATOM 2164 C C . PRO A 1 267 ? -42.728 9.317 40.902 1.00 40.31 267 PRO A C 1
ATOM 2166 O O . PRO A 1 267 ? -42.395 8.434 41.690 1.00 40.31 267 PRO A O 1
ATOM 2169 N N . SER A 1 268 ? -42.432 10.596 41.077 1.00 48.41 268 SER A N 1
ATOM 2170 C CA . SER A 1 268 ? -41.946 11.256 42.279 1.00 48.41 268 SER A CA 1
ATOM 2171 C C . SER A 1 268 ? -42.396 10.602 43.596 1.00 48.41 268 SER A C 1
ATOM 2173 O O . SER A 1 268 ? -43.547 10.758 44.000 1.00 48.41 268 SER A O 1
ATOM 2175 N N . ASN A 1 269 ? -41.462 10.010 44.345 1.00 41.69 269 ASN A N 1
ATOM 2176 C CA . ASN A 1 269 ? -41.637 9.782 45.789 1.00 41.69 269 ASN A CA 1
ATOM 2177 C C . ASN A 1 269 ? -41.106 10.948 46.643 1.00 41.69 269 ASN A C 1
ATOM 2179 O O . ASN A 1 269 ? -41.393 11.029 47.833 1.00 41.69 269 ASN A O 1
ATOM 2183 N N . THR A 1 270 ? -40.400 11.912 46.047 1.00 44.72 270 THR A N 1
ATOM 2184 C CA . THR A 1 270 ? -39.865 13.091 46.750 1.00 44.72 270 THR A CA 1
ATOM 2185 C C . THR A 1 270 ? -40.908 14.169 47.046 1.00 44.72 270 THR A C 1
ATOM 2187 O O . THR A 1 270 ? -40.657 15.038 47.871 1.00 44.72 270 THR A O 1
ATOM 2190 N N . HIS A 1 271 ? -42.100 14.111 46.441 1.00 41.34 271 HIS A N 1
ATOM 2191 C CA . HIS A 1 271 ? -43.144 15.119 46.668 1.00 41.34 271 HIS A CA 1
ATOM 2192 C C . HIS A 1 271 ? -44.092 14.792 47.840 1.00 41.34 271 HIS A C 1
ATOM 2194 O O . HIS A 1 271 ? -44.916 15.630 48.214 1.00 41.34 271 HIS A O 1
ATOM 2200 N N . ARG A 1 272 ? -43.976 13.597 48.447 1.00 40.84 272 ARG A N 1
ATOM 2201 C CA . ARG A 1 272 ? -44.793 13.187 49.605 1.00 40.84 272 ARG A CA 1
ATOM 2202 C C . ARG A 1 272 ? -44.189 13.589 50.957 1.00 40.84 272 ARG A C 1
ATOM 2204 O O . ARG A 1 272 ? -44.949 13.802 51.894 1.00 40.84 272 ARG A O 1
ATOM 2211 N N . SER A 1 273 ? -42.870 13.784 51.063 1.00 42.75 273 SER A N 1
ATOM 2212 C CA . SER A 1 273 ? -42.230 14.124 52.348 1.00 42.75 273 SER A CA 1
ATOM 2213 C C . SER A 1 273 ? -42.435 15.583 52.779 1.00 42.75 273 SER A C 1
ATOM 2215 O O . SER A 1 273 ? -42.550 15.851 53.972 1.00 42.75 273 SER A O 1
ATOM 2217 N N . PHE A 1 274 ? -42.584 16.526 51.841 1.00 43.28 274 PHE A N 1
ATOM 2218 C CA . PHE A 1 274 ? -42.745 17.949 52.184 1.00 43.28 274 PHE A CA 1
ATOM 2219 C C . PHE A 1 274 ? -44.146 18.326 52.688 1.00 43.28 274 PHE A C 1
ATOM 2221 O O . PHE A 1 274 ? -44.275 19.231 53.508 1.00 43.28 274 PHE A O 1
ATOM 2228 N N . LYS A 1 275 ? -45.207 17.618 52.273 1.00 40.22 275 LYS A N 1
ATOM 2229 C CA . LYS A 1 275 ? -46.566 17.861 52.802 1.00 40.22 275 LYS A CA 1
ATOM 2230 C C . LYS A 1 275 ? -46.822 17.192 54.156 1.00 40.22 275 LYS A C 1
ATOM 2232 O O . LYS A 1 275 ? -47.745 17.595 54.857 1.00 40.22 275 LYS A O 1
ATOM 2237 N N . GLN A 1 276 ? -46.003 16.216 54.549 1.00 44.09 276 GLN A N 1
ATOM 2238 C CA . GLN A 1 276 ? -46.149 15.516 55.829 1.00 44.09 276 GLN A CA 1
ATOM 2239 C C . GLN A 1 276 ? -45.366 16.175 56.977 1.00 44.09 276 GLN A C 1
ATOM 2241 O O . GLN A 1 276 ? -45.708 15.964 58.135 1.00 44.09 276 GLN A O 1
ATOM 2246 N N . GLN A 1 277 ? -44.392 17.046 56.680 1.00 40.28 277 GLN A N 1
ATOM 2247 C CA . GLN A 1 277 ? -43.652 17.801 57.702 1.00 40.28 277 GLN A CA 1
ATOM 2248 C C . GLN A 1 277 ? -44.321 19.108 58.163 1.00 40.28 277 GLN A C 1
ATOM 2250 O O . GLN A 1 277 ? -43.900 19.669 59.170 1.00 40.28 277 GLN A O 1
ATOM 2255 N N . VAL A 1 278 ? -45.379 19.577 57.492 1.00 45.16 278 VAL A N 1
ATOM 2256 C CA . VAL A 1 278 ? -46.085 20.822 57.871 1.00 45.16 278 VAL A CA 1
ATOM 2257 C C . VAL A 1 278 ? -47.276 20.566 58.809 1.00 45.16 278 VAL A C 1
ATOM 2259 O O . VAL A 1 278 ? -47.782 21.497 59.425 1.00 45.16 278 VAL A O 1
ATOM 2262 N N . LYS A 1 279 ? -47.711 19.309 58.989 1.00 39.06 279 LYS A N 1
ATOM 2263 C CA . LYS A 1 279 ? -48.918 18.992 59.777 1.00 39.06 279 LYS A CA 1
ATOM 2264 C C . LYS A 1 279 ? -48.676 18.581 61.235 1.00 39.06 279 LYS A C 1
ATOM 2266 O O . LYS A 1 279 ? -49.645 18.474 61.970 1.00 39.06 279 LYS A O 1
ATOM 2271 N N . ASN A 1 280 ? -47.422 18.415 61.668 1.00 39.59 280 ASN A N 1
ATOM 2272 C CA . ASN A 1 280 ? -47.075 18.042 63.045 1.00 39.59 280 ASN A CA 1
ATOM 2273 C C . ASN A 1 280 ? -45.931 18.910 63.592 1.00 39.59 280 ASN A C 1
ATOM 2275 O O . ASN A 1 280 ? -44.778 18.483 63.613 1.00 39.59 280 ASN A O 1
ATOM 2279 N N . ARG A 1 281 ? -46.243 20.113 64.084 1.00 33.19 281 ARG A N 1
ATOM 2280 C CA . ARG A 1 281 ? -45.464 20.737 65.165 1.00 33.19 281 ARG A CA 1
ATOM 2281 C C . ARG A 1 281 ? -46.403 21.483 66.116 1.00 33.19 281 ARG A C 1
ATOM 2283 O O . ARG A 1 281 ? -47.042 22.437 65.678 1.00 33.19 281 ARG A O 1
ATOM 2290 N N . PRO A 1 282 ? -46.486 21.087 67.397 1.00 36.88 282 PRO A N 1
ATOM 2291 C CA . PRO A 1 282 ? -47.091 21.924 68.413 1.00 36.88 282 PRO A CA 1
ATOM 2292 C C . PRO A 1 282 ? -46.164 23.101 68.739 1.00 36.88 282 PRO A C 1
ATOM 2294 O O . PRO A 1 282 ? -44.936 22.999 68.711 1.00 36.88 282 PRO A O 1
ATOM 2297 N N . PHE A 1 283 ? -46.804 24.225 69.040 1.00 36.78 283 PHE A N 1
ATOM 2298 C CA . PHE A 1 283 ? -46.234 25.447 69.593 1.00 36.78 283 PHE A CA 1
ATOM 2299 C C . PHE A 1 283 ? -45.299 25.152 70.780 1.00 36.78 283 PHE A C 1
ATOM 2301 O O . PHE A 1 283 ? -45.717 24.538 71.761 1.00 36.78 283 PHE A O 1
ATOM 2308 N N . LYS A 1 284 ? -44.067 25.673 70.750 1.00 29.84 284 LYS A N 1
ATOM 2309 C CA . LYS A 1 284 ? -43.293 25.923 71.974 1.00 29.84 284 LYS A CA 1
ATOM 2310 C C . LYS A 1 284 ? -42.494 27.222 71.839 1.00 29.84 284 LYS A C 1
ATOM 2312 O O . LYS A 1 284 ? -41.623 27.344 70.982 1.00 29.84 284 LYS A O 1
ATOM 2317 N N . LYS A 1 285 ? -42.866 28.199 72.671 1.00 30.80 285 LYS A N 1
ATOM 2318 C CA . LYS A 1 285 ? -42.157 29.456 72.956 1.00 30.80 285 LYS A CA 1
ATOM 2319 C C . LYS A 1 285 ? -40.972 29.183 73.894 1.00 30.80 285 LYS A C 1
ATOM 2321 O O . LYS A 1 285 ? -41.175 28.449 74.853 1.00 30.80 285 LYS A O 1
ATOM 2326 N N . SER A 1 286 ? -39.837 29.850 73.645 1.00 29.28 286 SER A N 1
ATOM 2327 C CA . SER A 1 286 ? -38.865 30.467 74.592 1.00 29.28 286 SER A CA 1
ATOM 2328 C C . SER A 1 286 ? -37.452 30.421 73.971 1.00 29.28 286 SER A C 1
ATOM 2330 O O . SER A 1 286 ? -36.960 29.330 73.713 1.00 29.28 286 SER A O 1
ATOM 2332 N N . ILE A 1 287 ? -36.895 31.526 73.457 1.00 31.55 287 ILE A N 1
ATOM 2333 C CA . ILE A 1 287 ? -36.082 32.564 74.139 1.00 31.55 287 ILE A CA 1
ATOM 2334 C C . ILE A 1 287 ? -34.601 32.139 74.389 1.00 31.55 287 ILE A C 1
ATOM 2336 O O . ILE A 1 287 ? -34.344 31.068 74.920 1.00 31.55 287 ILE A O 1
ATOM 2340 N N . PHE A 1 288 ? -33.698 33.097 74.097 1.00 29.17 288 PHE A N 1
ATOM 2341 C CA . PHE A 1 288 ? -32.313 33.335 74.578 1.00 29.17 288 PHE A CA 1
ATOM 2342 C C . PHE A 1 288 ? -31.099 32.966 73.680 1.00 29.17 288 PHE A C 1
ATOM 2344 O O . PHE A 1 288 ? -30.566 31.868 73.717 1.00 29.17 288 PHE A O 1
ATOM 2351 N N . ALA A 1 289 ? -30.718 33.977 72.880 1.00 31.20 289 ALA A N 1
ATOM 2352 C CA . ALA A 1 289 ? -29.435 34.699 72.762 1.00 31.20 289 ALA A CA 1
ATOM 2353 C C . ALA A 1 289 ? -28.074 34.051 72.414 1.00 31.20 289 ALA A C 1
ATOM 2355 O O . ALA A 1 289 ? -27.678 32.999 72.893 1.00 31.20 289 ALA A O 1
ATOM 2356 N N . ASP A 1 290 ? -27.342 34.898 71.675 1.00 29.73 290 ASP A N 1
ATOM 2357 C CA . ASP A 1 290 ? -25.894 35.113 71.599 1.00 29.73 290 ASP A CA 1
ATOM 2358 C C . ASP A 1 290 ? -24.983 34.062 70.951 1.00 29.73 290 ASP A C 1
ATOM 2360 O O . ASP A 1 290 ? -24.574 33.070 71.540 1.00 29.73 290 ASP A O 1
ATOM 2364 N N . SER A 1 291 ? -24.448 34.406 69.775 1.00 30.73 291 SER A N 1
ATOM 2365 C CA . SER A 1 291 ? -23.152 35.109 69.741 1.00 30.73 291 SER A CA 1
ATOM 2366 C C . SER A 1 291 ? -22.749 35.526 68.318 1.00 30.73 291 SER A C 1
ATOM 2368 O O . SER A 1 291 ? -22.845 34.788 67.340 1.00 30.73 291 SER A O 1
ATOM 2370 N N . LYS A 1 292 ? -22.327 36.791 68.240 1.00 33.47 292 LYS A N 1
ATOM 2371 C CA . LYS A 1 292 ? -21.715 37.512 67.115 1.00 33.47 292 LYS A CA 1
ATOM 2372 C C . LYS A 1 292 ? -20.435 36.838 66.606 1.00 33.47 292 LYS A C 1
ATOM 2374 O O . LYS A 1 292 ? -19.715 36.245 67.396 1.00 33.47 292 LYS A O 1
ATOM 2379 N N . ILE A 1 293 ? -20.084 37.126 65.345 1.00 36.12 293 ILE A N 1
ATOM 2380 C CA . ILE A 1 293 ? -18.834 37.787 64.871 1.00 36.12 293 ILE A CA 1
ATOM 2381 C C . ILE A 1 293 ? -18.801 37.614 63.332 1.00 36.12 293 ILE A C 1
ATOM 2383 O O . ILE A 1 293 ? -18.759 36.501 62.829 1.00 36.12 293 ILE A O 1
ATOM 2387 N N . MET A 1 294 ? -19.159 38.646 62.547 1.00 34.03 294 MET A N 1
ATOM 2388 C CA . MET A 1 294 ? -18.250 39.612 61.878 1.00 34.03 294 MET A CA 1
ATOM 2389 C C . MET A 1 294 ? -17.150 38.920 61.038 1.00 34.03 294 MET A C 1
ATOM 2391 O O . MET A 1 294 ? -16.420 38.102 61.562 1.00 34.03 294 MET A O 1
ATOM 2395 N N . ARG A 1 295 ? -16.878 39.241 59.766 1.00 33.47 295 ARG A N 1
ATOM 2396 C CA . ARG A 1 295 ? -16.927 40.540 59.076 1.00 33.47 295 ARG A CA 1
ATOM 2397 C C . ARG A 1 295 ? -16.567 40.323 57.582 1.00 33.47 295 ARG A C 1
ATOM 2399 O O . ARG A 1 295 ? -15.634 39.583 57.324 1.00 33.47 295 ARG A O 1
ATOM 2406 N N . PHE A 1 296 ? -17.243 41.055 56.675 1.00 32.62 296 PHE A N 1
ATOM 2407 C CA . PHE A 1 296 ? -16.676 41.924 55.603 1.00 32.62 296 PHE A CA 1
ATOM 2408 C C . PHE A 1 296 ? -15.719 41.323 54.532 1.00 32.62 296 PHE A C 1
ATOM 2410 O O . PHE A 1 296 ? -14.857 40.530 54.845 1.00 32.62 296 PHE A O 1
ATOM 2417 N N . LYS A 1 297 ? -15.668 41.737 53.254 1.00 34.34 297 LYS A N 1
ATOM 2418 C CA . LYS A 1 297 ? -16.368 42.728 52.408 1.00 34.34 297 LYS A CA 1
ATOM 2419 C C . LYS A 1 297 ? -15.829 42.565 50.962 1.00 34.34 297 LYS A C 1
ATOM 2421 O O . LYS A 1 297 ? -14.642 42.328 50.809 1.00 34.34 297 LYS A O 1
ATOM 2426 N N . LYS A 1 298 ? -16.687 42.852 49.967 1.00 35.16 298 LYS A N 1
ATOM 2427 C CA . LYS A 1 298 ? -16.455 43.630 48.713 1.00 35.16 298 LYS A CA 1
ATOM 2428 C C . LYS A 1 298 ? -15.263 43.279 47.790 1.00 35.16 298 LYS A C 1
ATOM 2430 O O . LYS A 1 298 ? -14.117 43.413 48.171 1.00 35.16 298 LYS A O 1
ATOM 2435 N N . SER A 1 299 ? -15.499 42.841 46.546 1.00 34.78 299 SER A N 1
ATOM 2436 C CA . SER A 1 299 ? -15.918 43.609 45.342 1.00 34.78 299 SER A CA 1
ATOM 2437 C C . SER A 1 299 ? -14.834 44.516 44.733 1.00 34.78 299 SER A C 1
ATOM 2439 O O . SER A 1 299 ? -14.455 45.484 45.389 1.00 34.78 299 SER A O 1
ATOM 2441 N N . LYS A 1 300 ? -14.485 44.296 43.453 1.00 35.56 300 LYS A N 1
ATOM 2442 C CA . LYS A 1 300 ? -14.585 45.233 42.296 1.00 35.56 300 LYS A CA 1
ATOM 2443 C C . LYS A 1 300 ? -13.640 44.780 41.154 1.00 35.56 300 LYS A C 1
ATOM 2445 O O . LYS A 1 300 ? -12.513 44.419 41.442 1.00 35.56 300 LYS A O 1
ATOM 2450 N N . ILE A 1 301 ? -14.157 44.494 39.950 1.00 40.00 301 ILE A N 1
ATOM 2451 C CA . ILE A 1 301 ? -14.331 45.343 38.736 1.00 40.00 301 ILE A CA 1
ATOM 2452 C C . ILE A 1 301 ? -13.120 45.254 37.772 1.00 40.00 301 ILE A C 1
ATOM 2454 O O . ILE A 1 301 ? -12.019 45.633 38.145 1.00 40.00 301 ILE A O 1
ATOM 2458 N N . LEU A 1 302 ? -13.420 44.710 36.577 1.00 31.89 302 LEU A N 1
ATOM 2459 C CA . LEU A 1 302 ? -12.997 44.983 35.176 1.00 31.89 302 LEU A CA 1
ATOM 2460 C C . LEU A 1 302 ? -12.107 46.221 34.888 1.00 31.89 302 LEU A C 1
ATOM 2462 O O . LEU A 1 302 ? -12.059 47.121 35.723 1.00 31.89 302 LEU A O 1
ATOM 2466 N N . PRO A 1 303 ? -11.479 46.355 33.697 1.00 49.91 303 PRO A N 1
ATOM 2467 C CA . PRO A 1 303 ? -11.811 45.772 32.382 1.00 49.91 303 PRO A CA 1
ATOM 2468 C C . PRO A 1 303 ? -10.895 44.648 31.894 1.00 49.91 303 PRO A C 1
ATOM 2470 O O . PRO A 1 303 ? -9.683 44.678 32.186 1.00 49.91 303 PRO A O 1
#

Foldseek 3Di:
DLVVVLVVLVVDQPDFDDLVNLLVSLLVLLLVLLLVLLVLLLVLVVVLLVQLPPDDPVVSVVCNVCSVVVSVVLSVVLSVLSVQQSVQWDADPVRSWIFGDCPPPPRNLVSLQVNLVSLVVSLVSSLVSLVVSVVSLVVVVVVVVVVVVVVDVDPPPPDDDPLSCVVNVLSVVLSVLSNVLQVLLSVQSNDPDSRSVGLLRRTSCLPPDPPPPDVSSVSSVSNSVSSVVNVVCVVVSVVVVVVSVVVVVVVVVVVVVVVVVVVVPDPDPPVVPVVVVVPDDDDDDDDDDDDDDDDDDDDDDDD

Sequence (303 aa):
MALLVRSLYLSLPHFMLDSSSCRAMFVLEHSVKLASLTVLACISIERYLTIRKPFCTEVRKRFVRLTPIIALFFASSGITTLLIQLPSVYVSTDSLNCVVSFRNRLAPRLASVFSSCFFLIGLSAISLNYFQIIRHVKRKFSKRKARVVATRQRESLISQPRYMSQMTSAIVRVGVFHFVAWLPFCLLRLWPSSTLHSELSAHVRLFHNFTDFSALRWVIFIANWLTYANAAGDWIFYAAMNKELRNLIRFATERRKRSTMTHVASPSNTHRSFKQQVKNRPFKKSIFADSKIMRFKKSKILP

Organism: NCBI:txid2018661

pLDDT: mean 72.41, std 17.8, range [29.17, 95.0]